Protein AF-A0A7Y9DXE5-F1 (afdb_monomer)

Solvent-accessible surface area (backbone atoms only — not comparable to full-atom values): 11734 Å² total; per-residue (Å²): 141,82,82,84,79,74,75,74,76,78,80,46,55,69,60,44,52,53,52,50,50,56,48,46,58,36,42,55,75,67,43,80,71,80,68,82,85,52,67,65,59,49,74,86,58,35,69,68,54,43,54,55,48,52,52,52,48,51,51,34,51,52,51,48,53,48,54,48,52,51,54,50,51,52,46,44,72,77,56,61,35,79,46,72,67,46,39,51,48,54,52,59,71,50,47,68,76,48,46,60,58,51,54,60,31,69,36,86,43,49,47,66,72,59,25,50,54,46,46,50,52,52,52,52,51,54,50,54,50,53,51,53,46,52,50,52,19,49,49,68,76,52,60,72,79,68,79,76,76,75,73,69,82,76,77,81,81,75,85,89,80,88,82,92,82,87,88,89,77,87,84,79,85,88,82,90,79,89,80,89,86,89,80,83,87,133

Sequence (186 aa):
MNAGRTGRASTDPRNGYANWVAWIDGFRRGDDGGLESLPPIDGRMGTYVEARLLERLSAAFSERVRAWQTSLGHRIVATPPTDEAQVALLLRDAAPGLEPLARVAASPRLPRPMAAAMHELLAHTRAGARDAVRESARRLREPELQPELHRAPRPAATPLVPAPRDPGALGSVRPATSPLSERVRR

Mean predicted aligned error: 14.46 Å

pLDDT: mean 81.03, std 20.39, range [37.84, 98.5]

Structure (mmCIF, N/CA/C/O backbone):
data_AF-A0A7Y9DXE5-F1
#
_entry.id   AF-A0A7Y9DXE5-F1
#
loop_
_atom_site.group_PDB
_atom_site.id
_atom_site.type_symbol
_atom_site.label_atom_id
_atom_site.label_alt_id
_atom_site.label_comp_id
_atom_site.label_asym_id
_atom_site.label_entity_id
_atom_site.label_seq_id
_atom_site.pdbx_PDB_ins_code
_atom_site.Cartn_x
_atom_site.Cartn_y
_atom_site.Cartn_z
_atom_site.occupancy
_atom_site.B_iso_or_equiv
_atom_site.auth_seq_id
_atom_site.auth_comp_id
_atom_site.auth_asym_id
_atom_site.auth_atom_id
_atom_site.pdbx_PDB_model_num
ATOM 1 N N . MET A 1 1 ? 45.342 -22.916 -20.101 1.00 39.06 1 MET A N 1
ATOM 2 C CA . MET A 1 1 ? 44.794 -21.546 -19.997 1.00 39.06 1 MET A CA 1
ATOM 3 C C . MET A 1 1 ? 43.500 -21.500 -20.794 1.00 39.06 1 MET A C 1
ATOM 5 O O . MET A 1 1 ? 43.566 -21.481 -22.012 1.00 39.06 1 MET A O 1
ATOM 9 N N . ASN A 1 2 ? 42.342 -21.591 -20.135 1.00 37.84 2 ASN A N 1
ATOM 10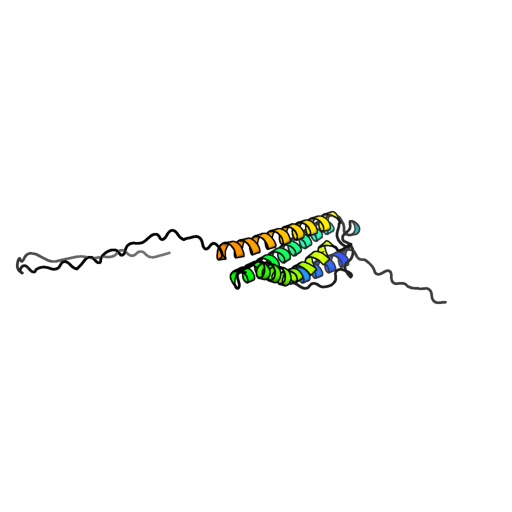 C CA . ASN A 1 2 ? 41.035 -21.507 -20.796 1.00 37.84 2 ASN A CA 1
ATOM 11 C C . ASN A 1 2 ? 40.394 -20.173 -20.410 1.00 37.84 2 ASN A C 1
ATOM 13 O O . ASN A 1 2 ? 40.158 -19.914 -19.231 1.00 37.84 2 ASN A O 1
ATOM 17 N N . ALA A 1 3 ? 40.208 -19.310 -21.407 1.00 44.62 3 ALA A N 1
ATOM 18 C CA . ALA A 1 3 ? 39.676 -17.967 -21.249 1.00 44.62 3 ALA A CA 1
ATOM 19 C C . ALA A 1 3 ? 38.222 -18.014 -20.763 1.00 44.62 3 ALA A C 1
ATOM 21 O O . ALA A 1 3 ? 37.385 -18.740 -21.302 1.00 44.62 3 ALA A O 1
ATOM 22 N N . GLY A 1 4 ? 37.945 -17.216 -19.732 1.00 45.12 4 GLY A N 1
ATOM 23 C CA . GLY A 1 4 ? 36.630 -17.054 -19.139 1.00 45.12 4 GLY A CA 1
ATOM 24 C C . GLY A 1 4 ? 35.613 -16.572 -20.164 1.00 45.12 4 GLY A C 1
ATOM 25 O O . GLY A 1 4 ? 35.665 -15.442 -20.641 1.00 45.12 4 GLY A O 1
ATOM 26 N N . ARG A 1 5 ? 34.637 -17.429 -20.449 1.00 45.66 5 ARG A N 1
ATOM 27 C CA . ARG A 1 5 ? 33.350 -17.015 -20.994 1.00 45.66 5 ARG A CA 1
ATOM 28 C C . ARG A 1 5 ? 32.425 -16.773 -19.805 1.00 45.66 5 ARG A C 1
ATOM 30 O O . ARG A 1 5 ? 31.576 -17.600 -19.492 1.00 45.66 5 ARG A O 1
ATOM 37 N N . THR A 1 6 ? 32.620 -15.658 -19.103 1.00 49.84 6 THR A N 1
ATOM 38 C CA . THR A 1 6 ? 31.573 -15.125 -18.231 1.00 49.84 6 THR A CA 1
ATOM 39 C C . THR A 1 6 ? 30.435 -14.706 -19.147 1.00 49.84 6 THR A C 1
ATOM 41 O O . THR A 1 6 ? 30.523 -13.729 -19.890 1.00 49.84 6 THR A O 1
ATOM 44 N N . GLY A 1 7 ? 29.387 -15.529 -19.170 1.00 38.66 7 GLY A N 1
ATOM 45 C CA . GLY A 1 7 ? 28.142 -15.203 -19.838 1.00 38.66 7 GLY A CA 1
ATOM 46 C C . GLY A 1 7 ? 27.674 -13.849 -19.332 1.00 38.66 7 GLY A C 1
ATOM 47 O O . GLY A 1 7 ? 27.261 -13.707 -18.184 1.00 38.66 7 GLY A O 1
ATOM 48 N N . ARG A 1 8 ? 27.775 -12.839 -20.192 1.00 43.66 8 ARG A N 1
ATOM 49 C CA . ARG A 1 8 ? 27.058 -11.582 -20.050 1.00 43.66 8 ARG A CA 1
ATOM 50 C C . ARG A 1 8 ? 25.586 -11.979 -20.056 1.00 43.66 8 ARG A C 1
ATOM 52 O O . ARG A 1 8 ? 25.041 -12.236 -21.125 1.00 43.66 8 ARG A O 1
ATOM 59 N N . ALA A 1 9 ? 24.991 -12.141 -18.872 1.00 49.78 9 ALA A N 1
ATOM 60 C CA . ALA A 1 9 ? 23.559 -12.346 -18.732 1.00 49.78 9 ALA A CA 1
ATOM 61 C C . ALA A 1 9 ? 22.900 -11.238 -19.549 1.00 49.78 9 ALA A C 1
ATOM 63 O O . ALA A 1 9 ? 23.068 -10.057 -19.237 1.00 49.78 9 ALA A O 1
ATOM 64 N N . SER A 1 10 ? 22.270 -11.605 -20.663 1.00 44.12 10 SER A N 1
ATOM 65 C CA . SER A 1 10 ? 21.583 -10.645 -21.505 1.00 44.12 10 SER A CA 1
ATOM 66 C C . SER A 1 10 ? 20.474 -10.053 -20.649 1.00 44.12 10 SER A C 1
ATOM 68 O O . SER A 1 10 ? 19.453 -10.694 -20.400 1.00 44.12 10 SER A O 1
ATOM 70 N N . THR A 1 11 ? 20.696 -8.847 -20.142 1.00 57.19 11 THR A N 1
ATOM 71 C CA . THR A 1 11 ? 19.665 -8.029 -19.516 1.00 57.19 11 THR A CA 1
ATOM 72 C C . THR A 1 11 ? 18.789 -7.524 -20.654 1.00 57.19 11 THR A C 1
ATOM 74 O O . THR A 1 11 ? 18.880 -6.371 -21.058 1.00 57.19 11 THR A O 1
ATOM 77 N N . ASP A 1 12 ? 18.032 -8.430 -21.273 1.00 63.62 12 ASP A N 1
ATOM 78 C CA . ASP A 1 12 ? 17.045 -8.044 -22.267 1.00 63.62 12 ASP A CA 1
ATOM 79 C C . ASP A 1 12 ? 15.996 -7.200 -21.524 1.00 63.62 12 ASP A C 1
ATOM 81 O O . ASP A 1 12 ? 15.338 -7.720 -20.612 1.00 63.62 12 ASP A O 1
ATOM 85 N N . PRO A 1 13 ? 15.843 -5.903 -21.847 1.00 62.00 13 PRO A N 1
ATOM 86 C CA . PRO A 1 13 ? 14.858 -5.046 -21.195 1.00 62.00 13 PRO A CA 1
ATOM 87 C C . PRO A 1 13 ? 13.430 -5.608 -21.312 1.00 62.00 13 PRO A C 1
ATOM 89 O O . PRO A 1 13 ? 12.602 -5.355 -20.436 1.00 62.00 13 PRO A O 1
ATOM 92 N N . ARG A 1 14 ? 13.150 -6.444 -22.326 1.00 66.56 14 ARG A N 1
ATOM 93 C CA . ARG A 1 14 ? 11.865 -7.145 -22.484 1.00 66.56 14 ARG A CA 1
ATOM 94 C C . ARG A 1 14 ? 11.642 -8.206 -21.405 1.00 66.56 14 ARG A C 1
ATOM 96 O O . ARG A 1 14 ? 10.538 -8.299 -20.871 1.00 66.56 14 ARG A O 1
ATOM 103 N N . ASN A 1 15 ? 12.691 -8.937 -21.022 1.00 82.56 15 ASN A N 1
ATOM 104 C CA . ASN A 1 15 ? 12.633 -9.886 -19.905 1.00 82.56 15 ASN A CA 1
ATOM 105 C C . ASN A 1 15 ? 12.493 -9.152 -18.565 1.00 82.56 15 ASN A C 1
ATOM 107 O O . ASN A 1 15 ? 11.809 -9.633 -17.665 1.00 82.56 15 ASN A O 1
ATOM 111 N N . GLY A 1 16 ? 13.077 -7.954 -18.448 1.00 88.38 16 GLY A N 1
ATOM 112 C CA . GLY A 1 16 ? 12.934 -7.117 -17.259 1.00 88.38 16 GLY A CA 1
ATOM 113 C C . GLY A 1 16 ? 11.491 -6.692 -16.990 1.00 88.38 16 GLY A C 1
ATOM 114 O O . GLY A 1 16 ? 11.007 -6.857 -15.872 1.00 88.38 16 GLY A O 1
ATOM 115 N N . TYR A 1 17 ? 10.784 -6.207 -18.014 1.00 91.19 17 TYR A N 1
ATOM 116 C CA . TYR A 1 17 ? 9.372 -5.839 -17.888 1.00 91.19 17 TYR A CA 1
ATOM 117 C C . TYR A 1 17 ? 8.484 -7.039 -17.528 1.00 91.19 17 TYR A C 1
ATOM 119 O O . TYR A 1 17 ? 7.671 -6.944 -16.611 1.00 91.19 17 TYR A O 1
ATOM 127 N N . ALA A 1 18 ? 8.648 -8.177 -18.211 1.00 92.69 18 ALA A N 1
ATOM 128 C CA . ALA A 1 18 ? 7.837 -9.369 -17.958 1.00 92.69 18 ALA A CA 1
ATOM 129 C C . ALA A 1 18 ? 8.000 -9.895 -16.520 1.00 92.69 18 ALA A C 1
ATOM 131 O O . ALA A 1 18 ? 7.001 -10.192 -15.864 1.00 92.69 18 ALA A O 1
ATOM 132 N N . ASN A 1 19 ? 9.234 -9.928 -16.003 1.00 94.25 19 ASN A N 1
ATOM 133 C CA . ASN A 1 19 ? 9.516 -10.331 -14.622 1.00 94.25 19 ASN A CA 1
ATOM 134 C C . ASN A 1 19 ? 8.848 -9.396 -13.610 1.00 94.25 19 ASN A C 1
ATOM 136 O O . ASN A 1 19 ? 8.238 -9.853 -12.646 1.00 94.25 19 ASN A O 1
ATOM 140 N N . TRP A 1 20 ? 8.916 -8.087 -13.859 1.00 95.69 20 TRP A N 1
ATOM 141 C CA . TRP A 1 20 ? 8.238 -7.093 -13.036 1.00 95.69 20 TRP A CA 1
ATOM 142 C C . TRP A 1 20 ? 6.719 -7.265 -13.039 1.00 95.69 20 TRP A C 1
ATOM 144 O O . TRP A 1 20 ? 6.101 -7.198 -11.982 1.00 95.69 20 TRP A O 1
ATOM 154 N N . VAL A 1 21 ? 6.107 -7.505 -14.200 1.00 96.50 21 VAL A N 1
ATOM 155 C CA . VAL A 1 21 ? 4.656 -7.725 -14.297 1.00 96.50 21 VAL A CA 1
ATOM 156 C C . VAL A 1 21 ? 4.240 -8.988 -13.547 1.00 96.50 21 VAL A C 1
ATOM 158 O O . VAL A 1 21 ? 3.311 -8.929 -12.747 1.00 96.50 21 VAL A O 1
ATOM 161 N N . ALA A 1 22 ? 4.955 -10.097 -13.743 1.00 95.88 22 ALA A N 1
ATOM 162 C CA . ALA A 1 22 ? 4.676 -11.346 -13.041 1.00 95.88 22 ALA A CA 1
ATOM 163 C C . ALA A 1 22 ? 4.792 -11.181 -11.517 1.00 95.88 22 ALA A C 1
ATOM 165 O O . ALA A 1 22 ? 3.920 -11.641 -10.776 1.00 95.88 22 ALA A O 1
ATOM 166 N N . TRP A 1 23 ? 5.830 -10.475 -11.056 1.00 97.31 23 TRP A N 1
ATOM 167 C CA . TRP A 1 23 ? 6.005 -10.159 -9.642 1.00 97.31 23 TRP A CA 1
ATOM 168 C C . TRP A 1 23 ? 4.881 -9.255 -9.115 1.00 97.31 23 TRP A C 1
ATOM 170 O O . TRP A 1 23 ? 4.310 -9.561 -8.074 1.00 97.31 23 TRP A O 1
ATOM 180 N N . ILE A 1 24 ? 4.494 -8.197 -9.844 1.00 97.75 24 ILE A N 1
ATOM 181 C CA . ILE A 1 24 ? 3.383 -7.306 -9.455 1.00 97.75 24 ILE A CA 1
ATOM 182 C C . ILE A 1 24 ? 2.081 -8.099 -9.313 1.00 97.75 24 ILE A C 1
ATOM 184 O O . ILE A 1 24 ? 1.355 -7.917 -8.337 1.00 97.75 24 ILE A O 1
ATOM 188 N N . ASP A 1 25 ? 1.783 -8.993 -10.252 1.00 97.38 25 ASP A N 1
ATOM 189 C CA . ASP A 1 25 ? 0.572 -9.809 -10.198 1.00 97.38 25 ASP A CA 1
ATOM 190 C C . ASP A 1 25 ? 0.588 -10.779 -9.006 1.00 97.38 25 ASP A C 1
ATOM 192 O O . ASP A 1 25 ? -0.451 -10.990 -8.375 1.00 97.38 25 ASP A O 1
ATOM 196 N N . GLY A 1 26 ? 1.750 -11.345 -8.664 1.00 96.88 26 GLY A N 1
ATOM 197 C CA . GLY A 1 26 ? 1.944 -12.119 -7.432 1.00 96.88 26 GLY A CA 1
ATOM 198 C C . GLY A 1 26 ? 1.705 -11.272 -6.185 1.00 96.88 26 GLY A C 1
ATOM 199 O O . GLY A 1 26 ? 0.850 -11.601 -5.358 1.00 96.88 26 GLY A O 1
ATOM 200 N N . PHE A 1 27 ? 2.378 -10.131 -6.105 1.00 96.75 27 PHE A N 1
ATOM 201 C CA . PHE A 1 27 ? 2.279 -9.186 -5.001 1.00 96.75 27 PHE A CA 1
ATOM 202 C C . PHE A 1 27 ? 0.841 -8.734 -4.733 1.00 96.75 27 PHE A C 1
ATOM 204 O O . PHE A 1 27 ? 0.412 -8.704 -3.580 1.00 96.75 27 PHE A O 1
ATOM 211 N N . ARG A 1 28 ? 0.043 -8.478 -5.778 1.00 95.69 28 ARG A N 1
ATOM 212 C CA . ARG A 1 28 ? -1.396 -8.164 -5.648 1.00 95.69 28 ARG A CA 1
ATOM 213 C C . ARG A 1 28 ? -2.188 -9.265 -4.951 1.00 95.69 28 ARG A C 1
ATOM 215 O O . ARG A 1 28 ? -3.083 -8.966 -4.166 1.00 95.69 28 ARG A O 1
ATOM 222 N N . ARG A 1 29 ? -1.847 -10.529 -5.207 1.00 94.44 29 ARG A N 1
ATOM 223 C CA . ARG A 1 29 ? -2.469 -11.704 -4.572 1.00 94.44 29 ARG A CA 1
ATOM 224 C C . ARG A 1 29 ? -1.945 -11.974 -3.158 1.00 94.44 29 ARG A C 1
ATOM 226 O O . ARG A 1 29 ? -2.457 -12.865 -2.490 1.00 94.44 29 ARG A O 1
ATOM 233 N N . GLY A 1 30 ? -0.962 -11.201 -2.698 1.00 94.19 30 GLY A N 1
ATOM 234 C CA . GLY A 1 30 ? -0.312 -11.380 -1.404 1.00 94.19 30 GLY A CA 1
ATOM 235 C C . GLY A 1 30 ? 0.899 -12.303 -1.426 1.00 94.19 30 GLY A C 1
ATOM 236 O O . GLY A 1 30 ? 1.341 -12.714 -0.359 1.00 94.19 30 GLY A O 1
ATOM 237 N N . ASP A 1 31 ? 1.437 -12.615 -2.606 1.00 94.88 31 ASP A N 1
ATOM 238 C CA . ASP A 1 31 ? 2.757 -13.230 -2.715 1.00 94.88 31 ASP A CA 1
ATOM 239 C C . ASP A 1 31 ? 3.831 -12.159 -2.493 1.00 94.88 31 ASP A C 1
ATOM 241 O O . ASP A 1 31 ? 4.071 -11.299 -3.339 1.00 94.88 31 ASP A O 1
ATOM 245 N N . ASP A 1 32 ? 4.464 -12.201 -1.326 1.00 91.56 32 ASP A N 1
ATOM 246 C CA . ASP A 1 32 ? 5.476 -11.233 -0.909 1.00 91.56 32 ASP A CA 1
ATOM 247 C C . ASP A 1 32 ? 6.900 -11.666 -1.308 1.00 91.56 32 ASP A C 1
ATOM 249 O O . ASP A 1 32 ? 7.866 -11.394 -0.584 1.00 91.56 32 ASP A O 1
ATOM 253 N N . GLY A 1 33 ? 7.017 -12.358 -2.450 1.00 87.81 33 GLY A N 1
ATOM 254 C CA . GLY A 1 33 ? 8.270 -12.823 -3.036 1.00 87.81 33 GLY A CA 1
ATOM 255 C C . GLY A 1 33 ? 9.329 -11.727 -3.211 1.00 87.81 33 GLY A C 1
ATOM 256 O O . GLY A 1 33 ? 9.038 -10.532 -3.305 1.00 87.81 33 GLY A O 1
ATOM 257 N N . GLY A 1 34 ? 10.591 -12.150 -3.263 1.00 87.31 34 GLY A N 1
ATOM 258 C CA . GLY A 1 34 ? 11.753 -11.262 -3.235 1.00 87.31 34 GLY A CA 1
ATOM 259 C C . GLY A 1 34 ? 11.899 -10.336 -4.452 1.00 87.31 34 GLY A C 1
ATOM 260 O O . GLY A 1 34 ? 11.822 -10.772 -5.603 1.00 87.31 34 GLY A O 1
ATOM 261 N N . LEU A 1 35 ? 12.174 -9.054 -4.192 1.00 90.38 35 LEU A N 1
ATOM 262 C CA . LEU A 1 35 ? 12.456 -8.013 -5.197 1.00 90.38 35 LEU A CA 1
ATOM 263 C C . LEU A 1 35 ? 13.896 -8.068 -5.735 1.00 90.38 35 LEU A C 1
ATOM 265 O O . LEU A 1 35 ? 14.235 -7.378 -6.697 1.00 90.38 35 LEU A O 1
ATOM 269 N N . GLU A 1 36 ? 14.776 -8.840 -5.100 1.00 87.94 36 GLU A N 1
ATOM 270 C CA . GLU A 1 36 ? 16.225 -8.830 -5.322 1.00 87.94 36 GLU A CA 1
ATOM 271 C C . GLU A 1 36 ? 16.587 -9.292 -6.737 1.00 87.94 36 GLU A C 1
ATOM 273 O O . GLU A 1 36 ? 17.547 -8.784 -7.331 1.00 87.94 36 GLU A O 1
ATOM 278 N N . SER A 1 37 ? 15.782 -10.219 -7.266 1.00 87.19 37 SER A N 1
ATOM 279 C CA . SER A 1 37 ? 15.905 -10.800 -8.605 1.00 87.19 37 SER A CA 1
ATOM 280 C C . SER A 1 37 ? 15.436 -9.867 -9.727 1.00 87.19 37 SER A C 1
ATOM 282 O O . SER A 1 37 ? 15.763 -10.099 -10.894 1.00 87.19 37 SER A O 1
ATOM 284 N N . LEU A 1 38 ? 14.698 -8.801 -9.397 1.00 92.31 38 LEU A N 1
ATOM 285 C CA . LEU A 1 38 ? 14.180 -7.863 -10.382 1.00 92.31 38 LEU A CA 1
ATOM 286 C C . LEU A 1 38 ? 15.252 -6.843 -10.790 1.00 92.31 38 LEU A C 1
ATOM 288 O O . LEU A 1 38 ? 16.025 -6.364 -9.947 1.00 92.31 38 LEU A O 1
ATOM 292 N N . PRO A 1 39 ? 15.302 -6.459 -12.078 1.00 92.06 39 PRO A N 1
ATOM 293 C CA . PRO A 1 39 ? 16.156 -5.363 -12.506 1.00 92.06 39 PRO A CA 1
ATOM 294 C C . PRO A 1 39 ? 15.656 -4.031 -11.920 1.00 92.06 39 PRO A C 1
ATOM 296 O O . PRO A 1 39 ? 14.455 -3.881 -11.686 1.00 92.06 39 PRO A O 1
ATOM 299 N N . PRO A 1 40 ? 16.538 -3.037 -11.712 1.00 93.00 40 PRO A N 1
ATOM 300 C CA . PRO A 1 40 ? 16.116 -1.682 -11.366 1.00 93.00 40 PRO A CA 1
ATOM 301 C C . PRO A 1 40 ? 15.140 -1.113 -12.399 1.00 93.00 40 PRO A C 1
ATOM 303 O O . PRO A 1 40 ? 15.320 -1.326 -13.597 1.00 93.00 40 PRO A O 1
ATOM 306 N N . ILE A 1 41 ? 14.135 -0.374 -11.937 1.00 92.12 41 ILE A N 1
ATOM 307 C CA . ILE A 1 41 ? 13.281 0.450 -12.789 1.00 92.12 41 ILE A CA 1
ATOM 308 C C . ILE A 1 41 ? 14.023 1.767 -13.009 1.00 92.12 41 ILE A C 1
ATOM 310 O O . ILE A 1 41 ? 14.096 2.609 -12.114 1.00 92.12 41 ILE A O 1
ATOM 314 N N . ASP A 1 42 ? 14.626 1.904 -14.183 1.00 86.75 42 ASP A N 1
ATOM 315 C CA . ASP A 1 42 ? 15.333 3.103 -14.614 1.00 86.75 42 ASP A CA 1
ATOM 316 C C . ASP A 1 42 ? 15.096 3.361 -16.112 1.00 86.75 42 ASP A C 1
ATOM 318 O O . ASP A 1 42 ? 14.537 2.528 -16.838 1.00 86.75 42 ASP A O 1
ATOM 322 N N . GLY A 1 43 ? 15.571 4.513 -16.593 1.00 82.38 43 GLY A N 1
ATOM 323 C CA . GLY A 1 43 ? 15.377 4.951 -17.976 1.00 82.38 43 GLY A CA 1
ATOM 324 C C . GLY A 1 43 ? 15.923 4.001 -19.054 1.00 82.38 43 GLY A C 1
ATOM 325 O O . GLY A 1 43 ? 15.651 4.217 -20.236 1.00 82.38 43 GLY A O 1
ATOM 326 N N . ARG A 1 44 ? 16.652 2.929 -18.699 1.00 86.00 44 ARG A N 1
ATOM 327 C CA . ARG A 1 44 ? 17.113 1.904 -19.655 1.00 86.00 44 ARG A CA 1
ATOM 328 C C . ARG A 1 44 ? 15.969 1.040 -20.189 1.00 86.00 44 ARG A C 1
ATOM 330 O O . ARG A 1 44 ? 16.133 0.423 -21.238 1.00 86.00 44 ARG A O 1
ATOM 337 N N . MET A 1 45 ? 14.821 1.003 -19.507 1.00 83.31 45 MET A N 1
ATOM 338 C CA . MET A 1 45 ? 13.616 0.299 -19.974 1.00 83.31 45 MET A CA 1
ATOM 339 C C . MET A 1 45 ? 12.858 1.059 -21.076 1.00 83.31 45 MET A C 1
ATOM 341 O O . MET A 1 45 ? 12.019 0.475 -21.761 1.00 83.31 45 MET A O 1
ATOM 345 N N . GLY A 1 46 ? 13.162 2.346 -21.265 1.00 88.75 46 GLY A N 1
ATOM 346 C CA . GLY A 1 46 ? 12.386 3.263 -22.093 1.00 88.75 46 GLY A CA 1
ATOM 347 C C . GLY A 1 46 ? 11.283 3.952 -21.287 1.00 88.75 46 GLY A C 1
ATOM 348 O O . GLY A 1 46 ? 10.556 3.320 -20.521 1.00 88.75 46 GLY A O 1
ATOM 349 N N . THR A 1 47 ? 11.137 5.261 -21.492 1.00 89.56 47 THR A N 1
ATOM 350 C CA . THR A 1 47 ? 10.290 6.152 -20.676 1.00 89.56 47 THR A CA 1
ATOM 351 C C . THR A 1 47 ? 8.829 5.707 -20.589 1.00 89.56 47 THR A C 1
ATOM 353 O O . THR A 1 47 ? 8.227 5.754 -19.520 1.00 89.56 47 THR A O 1
ATOM 356 N N . TYR A 1 48 ? 8.255 5.230 -21.696 1.00 92.00 48 TYR A N 1
ATOM 357 C CA . TYR A 1 48 ? 6.879 4.732 -21.718 1.00 92.00 48 TYR A CA 1
ATOM 358 C C . TYR A 1 48 ? 6.702 3.444 -20.898 1.00 92.00 48 TYR A C 1
ATOM 360 O O . TYR A 1 48 ? 5.743 3.315 -20.136 1.00 92.00 48 TYR A O 1
ATOM 368 N N . VAL A 1 49 ? 7.630 2.493 -21.041 1.00 92.69 49 VAL A N 1
ATOM 369 C CA . VAL A 1 49 ? 7.585 1.207 -20.327 1.00 92.69 49 VAL A CA 1
ATOM 370 C C . VAL A 1 49 ? 7.752 1.434 -18.829 1.00 92.69 49 VAL A C 1
ATOM 372 O O . VAL A 1 49 ? 7.004 0.859 -18.039 1.00 92.69 49 VAL A O 1
ATOM 375 N N . GLU A 1 50 ? 8.677 2.315 -18.451 1.00 92.94 50 GLU A N 1
ATOM 376 C CA . GLU A 1 50 ? 8.883 2.746 -17.071 1.00 92.94 50 GLU A CA 1
ATOM 377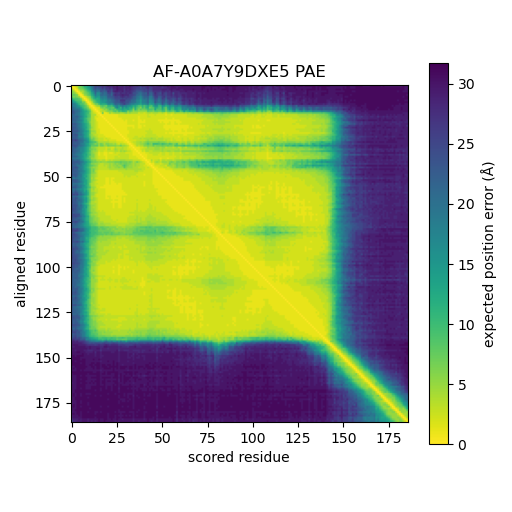 C C . GLU A 1 50 ? 7.607 3.359 -16.479 1.00 92.94 50 GLU A C 1
ATOM 379 O O . GLU A 1 50 ? 7.113 2.871 -15.463 1.00 92.94 50 GLU A O 1
ATOM 384 N N . ALA A 1 51 ? 7.011 4.359 -17.138 1.00 94.12 51 ALA A N 1
ATOM 385 C CA . ALA A 1 51 ? 5.787 5.001 -16.656 1.00 94.12 51 ALA A CA 1
ATOM 386 C C . ALA A 1 51 ? 4.642 3.993 -16.463 1.00 94.12 51 ALA A C 1
ATOM 388 O O . ALA A 1 51 ? 3.978 3.983 -15.425 1.00 94.12 51 ALA A O 1
ATOM 389 N N . ARG A 1 52 ? 4.450 3.087 -17.430 1.00 95.94 52 ARG A N 1
ATOM 390 C CA . ARG A 1 52 ? 3.416 2.046 -17.362 1.00 95.94 52 ARG A CA 1
ATOM 391 C C . ARG A 1 52 ? 3.668 1.049 -16.234 1.00 95.94 52 ARG A C 1
ATOM 393 O O . ARG A 1 52 ? 2.722 0.559 -15.617 1.00 95.94 52 ARG A O 1
ATOM 400 N N . LEU A 1 53 ? 4.929 0.714 -15.983 1.00 96.00 53 LEU A N 1
ATOM 401 C CA . LEU A 1 53 ? 5.311 -0.179 -14.898 1.00 96.00 53 LEU A CA 1
ATOM 402 C C . LEU A 1 53 ? 5.069 0.472 -13.530 1.00 96.00 53 LEU A C 1
ATOM 404 O O . LEU A 1 53 ? 4.490 -0.156 -12.644 1.00 96.00 53 LEU A O 1
ATOM 408 N N . LEU A 1 54 ? 5.447 1.740 -13.383 1.00 96.81 54 LEU A N 1
ATOM 409 C CA . LEU A 1 54 ? 5.222 2.523 -12.170 1.00 96.81 54 LEU A CA 1
ATOM 410 C C . LEU A 1 54 ? 3.730 2.687 -11.857 1.00 96.81 54 LEU A C 1
ATOM 412 O O . LEU A 1 54 ? 3.328 2.533 -10.705 1.00 96.81 54 LEU A O 1
ATOM 416 N N . GLU A 1 55 ? 2.900 2.923 -12.873 1.00 97.88 55 GLU A N 1
ATOM 417 C CA . GLU A 1 55 ? 1.441 2.970 -12.736 1.00 97.88 55 GLU A CA 1
ATOM 418 C C . GLU A 1 55 ? 0.883 1.642 -12.197 1.00 97.88 55 GLU A C 1
ATOM 420 O O . GLU A 1 55 ? 0.130 1.625 -11.221 1.00 97.88 55 GLU A O 1
ATOM 425 N N . ARG A 1 56 ? 1.301 0.509 -12.780 1.00 98.00 56 ARG A N 1
ATOM 426 C CA . ARG A 1 56 ? 0.877 -0.829 -12.330 1.00 98.00 56 ARG A CA 1
ATOM 427 C C . ARG A 1 56 ? 1.304 -1.117 -10.898 1.00 98.00 56 ARG A C 1
ATOM 429 O O . ARG A 1 56 ? 0.510 -1.640 -10.118 1.00 98.00 56 ARG A O 1
ATOM 436 N N . LEU A 1 57 ? 2.540 -0.771 -10.554 1.00 97.94 57 LEU A N 1
ATOM 437 C CA . LEU A 1 57 ? 3.063 -0.955 -9.208 1.00 97.94 57 LEU A CA 1
ATOM 438 C C . LEU A 1 57 ? 2.298 -0.097 -8.192 1.00 97.94 57 LEU A C 1
ATOM 440 O O . LEU A 1 57 ? 1.926 -0.596 -7.134 1.00 97.94 57 LEU A O 1
ATOM 444 N N . SER A 1 5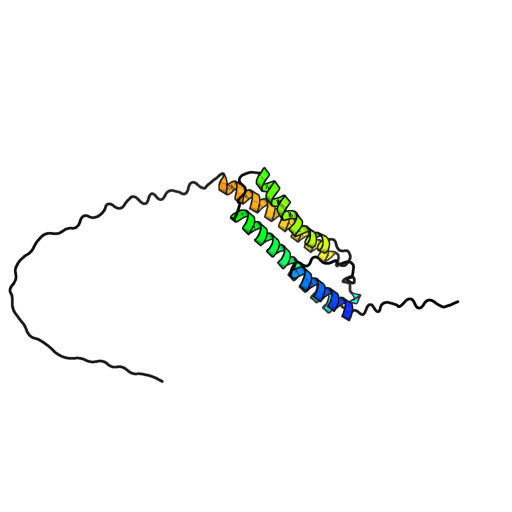8 ? 2.017 1.166 -8.521 1.00 98.12 58 SER A N 1
ATOM 445 C CA . SER A 1 58 ? 1.234 2.069 -7.670 1.00 98.12 58 SER A CA 1
ATOM 446 C C . SER A 1 58 ? -0.185 1.543 -7.423 1.00 98.12 58 SER A C 1
ATOM 448 O O . SER A 1 58 ? -0.656 1.533 -6.280 1.00 98.12 58 SER A O 1
ATOM 450 N N . ALA A 1 59 ? -0.843 1.029 -8.468 1.00 98.25 59 ALA A N 1
ATOM 451 C CA . ALA A 1 59 ? -2.160 0.408 -8.354 1.00 98.25 59 ALA A CA 1
ATOM 452 C C . ALA A 1 59 ? -2.124 -0.828 -7.441 1.00 98.25 59 ALA A C 1
ATOM 454 O O . ALA A 1 59 ? -2.894 -0.913 -6.485 1.00 98.25 59 ALA A O 1
ATOM 455 N N . ALA A 1 60 ? -1.178 -1.742 -7.673 1.00 98.19 60 ALA A N 1
ATOM 456 C CA . ALA A 1 60 ? -0.999 -2.942 -6.859 1.00 98.19 60 ALA A CA 1
ATOM 457 C C . ALA A 1 60 ? -0.713 -2.626 -5.384 1.00 98.19 60 ALA A C 1
ATOM 459 O O . ALA A 1 60 ? -1.275 -3.242 -4.478 1.00 98.19 60 ALA A O 1
ATOM 460 N N . PHE A 1 61 ? 0.138 -1.633 -5.136 1.00 98.31 61 PHE A N 1
ATOM 461 C CA . PHE A 1 61 ? 0.462 -1.171 -3.794 1.00 98.31 61 PHE A CA 1
ATOM 462 C C . PHE A 1 61 ? -0.771 -0.608 -3.082 1.00 98.31 61 PHE A C 1
ATOM 464 O O . PHE A 1 61 ? -1.060 -0.976 -1.943 1.00 98.31 61 PHE A O 1
ATOM 471 N N . SER A 1 62 ? -1.540 0.235 -3.774 1.00 98.12 62 SER A N 1
ATOM 472 C CA . SER A 1 62 ? -2.777 0.816 -3.247 1.00 98.12 62 SER A CA 1
ATOM 473 C C . SER A 1 62 ? -3.827 -0.252 -2.934 1.00 98.12 62 SER A C 1
ATOM 475 O O . SER A 1 62 ? -4.503 -0.171 -1.910 1.00 98.12 62 SER A O 1
ATOM 477 N N . GLU A 1 63 ? -3.949 -1.278 -3.775 1.00 98.19 63 GLU A N 1
ATOM 478 C CA . GLU A 1 63 ? -4.833 -2.420 -3.522 1.00 98.19 63 GLU A CA 1
ATOM 479 C C . GLU A 1 63 ? -4.437 -3.182 -2.258 1.00 98.19 63 GLU A C 1
ATOM 481 O O . GLU A 1 63 ? -5.299 -3.497 -1.437 1.00 98.19 63 GLU A O 1
ATOM 486 N N . ARG A 1 64 ? -3.139 -3.421 -2.047 1.00 97.88 64 ARG A N 1
ATOM 487 C CA . ARG A 1 64 ? -2.654 -4.102 -0.840 1.00 97.88 64 ARG A CA 1
ATOM 488 C C . ARG A 1 64 ? -2.866 -3.271 0.424 1.00 97.88 64 ARG A C 1
ATOM 490 O O . ARG A 1 64 ? -3.282 -3.823 1.442 1.00 97.88 64 ARG A O 1
ATOM 497 N N . VAL A 1 65 ? -2.653 -1.955 0.355 1.00 98.31 65 VAL A N 1
ATOM 498 C CA . VAL A 1 65 ? -2.989 -1.029 1.451 1.00 98.31 65 VAL A CA 1
ATOM 499 C C . VAL A 1 65 ? -4.476 -1.126 1.796 1.00 98.31 65 VAL A C 1
ATOM 501 O O . VAL A 1 65 ? -4.822 -1.302 2.964 1.00 98.31 65 VAL A O 1
ATOM 504 N N . ARG A 1 66 ? -5.358 -1.080 0.790 1.00 97.81 66 ARG A N 1
ATOM 505 C CA . ARG A 1 66 ? -6.810 -1.201 0.993 1.00 97.81 66 ARG A CA 1
ATOM 506 C C . ARG A 1 66 ? -7.189 -2.548 1.596 1.00 97.81 66 ARG A C 1
ATOM 508 O O . ARG A 1 66 ? -7.944 -2.578 2.558 1.00 97.81 66 ARG A O 1
ATOM 515 N N . ALA A 1 67 ? -6.634 -3.648 1.089 1.00 97.50 67 ALA A N 1
ATOM 516 C CA . ALA A 1 67 ? -6.888 -4.985 1.624 1.00 97.50 67 ALA A CA 1
ATOM 517 C C . ALA A 1 67 ? -6.498 -5.089 3.108 1.00 97.50 67 ALA A C 1
ATOM 519 O O . ALA A 1 67 ? -7.251 -5.639 3.916 1.00 97.50 67 ALA A O 1
ATOM 520 N N . TRP A 1 68 ? -5.358 -4.504 3.486 1.00 98.06 68 TRP A N 1
ATOM 521 C CA . TRP A 1 68 ? -4.940 -4.415 4.882 1.00 98.06 68 TRP A CA 1
ATOM 522 C C . TRP A 1 68 ? -5.912 -3.575 5.728 1.00 98.06 68 TRP A C 1
ATOM 524 O O . TRP A 1 68 ? -6.347 -4.034 6.784 1.00 98.06 68 TRP A O 1
ATOM 534 N N . GLN A 1 69 ? -6.310 -2.388 5.253 1.00 98.00 69 GLN A N 1
ATOM 535 C CA . GLN A 1 69 ? -7.275 -1.518 5.944 1.00 98.00 69 GLN A CA 1
ATOM 536 C C . GLN A 1 69 ? -8.631 -2.206 6.137 1.00 98.00 69 GLN A C 1
ATOM 538 O O . GLN A 1 69 ? -9.195 -2.152 7.227 1.00 98.00 69 GLN A O 1
ATOM 543 N N . THR A 1 70 ? -9.138 -2.895 5.112 1.00 97.75 70 THR A N 1
ATOM 544 C CA . THR A 1 70 ? -10.376 -3.681 5.186 1.00 97.75 70 THR A CA 1
ATOM 545 C C . THR A 1 70 ? -10.256 -4.801 6.214 1.00 97.75 70 THR A C 1
ATOM 547 O O . THR A 1 70 ? -11.143 -4.958 7.051 1.00 97.75 70 THR A O 1
ATOM 550 N N . SER A 1 71 ? -9.145 -5.548 6.210 1.00 97.56 71 SER A N 1
ATOM 551 C CA . SER A 1 71 ? -8.915 -6.599 7.205 1.00 97.56 71 SER A CA 1
ATOM 552 C C . SER A 1 71 ? -8.878 -6.043 8.629 1.00 97.56 71 SER A C 1
ATOM 554 O O . SER A 1 71 ? -9.495 -6.630 9.518 1.00 97.56 71 SER A O 1
ATOM 556 N N . LEU A 1 72 ? -8.211 -4.907 8.850 1.00 97.38 72 LEU A N 1
ATOM 557 C CA . LEU A 1 72 ? -8.201 -4.239 10.149 1.00 97.38 72 LEU A CA 1
ATOM 558 C C . LEU A 1 72 ? -9.609 -3.778 10.551 1.00 97.38 72 LEU A C 1
ATOM 560 O O . LEU A 1 72 ? -10.035 -4.054 11.668 1.00 97.38 72 LEU A O 1
ATOM 564 N N . GLY A 1 73 ? -10.354 -3.146 9.641 1.00 96.94 73 GLY A N 1
ATOM 565 C CA . GLY A 1 73 ? -11.736 -2.723 9.878 1.00 96.94 73 GLY A CA 1
ATOM 566 C C . GLY A 1 73 ? -12.646 -3.882 10.287 1.00 96.94 73 GLY A C 1
ATOM 567 O O . GLY A 1 73 ? -13.392 -3.765 11.255 1.00 96.94 73 GLY A O 1
ATOM 568 N N . HIS A 1 74 ? -12.528 -5.037 9.626 1.00 97.50 74 HIS A N 1
ATOM 569 C CA . HIS A 1 74 ? -13.272 -6.240 10.009 1.00 97.50 74 HIS A CA 1
ATOM 570 C C . HIS A 1 74 ? -12.910 -6.727 11.418 1.00 97.50 74 HIS A C 1
ATOM 572 O O . HIS A 1 74 ? -13.804 -7.119 12.165 1.00 97.50 74 HIS A O 1
ATOM 578 N N . ARG A 1 75 ? -11.629 -6.673 11.813 1.00 95.94 75 ARG A N 1
ATOM 579 C CA . ARG A 1 75 ? -11.201 -7.031 13.179 1.00 95.94 75 ARG A CA 1
ATOM 580 C C . ARG A 1 75 ? -11.759 -6.063 14.220 1.00 95.94 75 ARG A C 1
ATOM 582 O O . ARG A 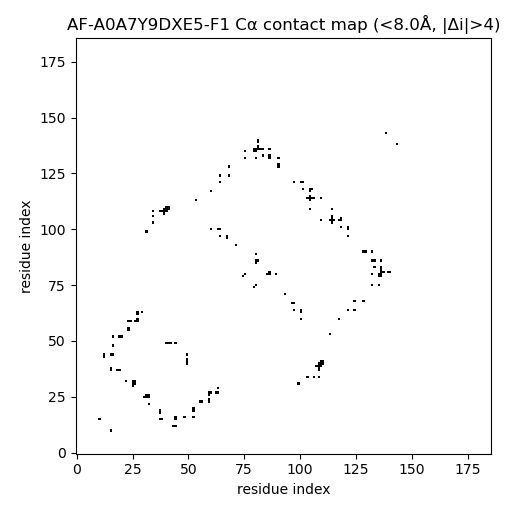1 75 ? -12.250 -6.522 15.242 1.00 95.94 75 ARG A O 1
ATOM 589 N N . ILE A 1 76 ? -11.735 -4.757 13.939 1.00 95.50 76 ILE A N 1
ATOM 590 C CA . ILE A 1 76 ? -12.321 -3.729 14.815 1.00 95.50 76 ILE A CA 1
ATOM 591 C C . ILE A 1 76 ? -13.815 -3.998 15.027 1.00 95.50 76 ILE A C 1
ATOM 593 O O . ILE A 1 76 ? -14.286 -3.948 16.153 1.00 95.50 76 ILE A O 1
ATOM 597 N N . VAL A 1 77 ? -14.566 -4.316 13.969 1.00 94.75 77 VAL A N 1
ATOM 598 C CA . VAL A 1 77 ? -16.008 -4.599 14.088 1.00 94.75 77 VAL A CA 1
ATOM 599 C C . VAL A 1 77 ? -16.273 -5.916 14.823 1.00 94.75 77 VAL A C 1
ATOM 601 O O . VAL A 1 77 ? -17.176 -5.979 15.652 1.00 94.75 77 VAL A O 1
ATOM 604 N N . ALA A 1 78 ? -15.503 -6.969 14.535 1.00 94.25 78 ALA A N 1
ATOM 605 C CA . ALA A 1 78 ? -15.693 -8.288 15.141 1.00 94.25 78 ALA A CA 1
ATOM 606 C C . ALA A 1 78 ? -15.273 -8.340 16.619 1.00 94.25 78 ALA A C 1
ATOM 608 O O . ALA A 1 78 ? -15.816 -9.123 17.397 1.00 94.25 78 ALA A O 1
ATOM 609 N N . THR A 1 79 ? -14.278 -7.547 17.013 1.00 92.12 79 THR A N 1
ATOM 610 C CA . THR A 1 79 ? -13.745 -7.506 18.378 1.00 92.12 79 THR A CA 1
ATOM 611 C C . THR A 1 79 ? -13.310 -6.077 18.691 1.00 92.12 79 THR A C 1
ATOM 613 O O . THR A 1 79 ? -12.123 -5.750 18.595 1.00 92.12 79 THR A O 1
ATOM 616 N N . PRO A 1 80 ? -14.269 -5.191 19.005 1.00 90.81 80 PRO A N 1
ATOM 617 C CA . PRO A 1 80 ? -13.963 -3.786 19.196 1.00 90.81 80 PRO A CA 1
ATOM 618 C C . PRO A 1 80 ? -13.152 -3.590 20.486 1.00 90.81 80 PRO A C 1
ATOM 620 O O . PRO A 1 80 ? -13.530 -4.122 21.531 1.00 90.81 80 PRO A O 1
ATOM 623 N N . PRO A 1 81 ? -12.030 -2.849 20.435 1.00 91.94 81 PRO A N 1
ATOM 624 C CA . PRO A 1 81 ? -11.164 -2.673 21.593 1.00 91.94 81 PRO A CA 1
ATOM 625 C C . PRO A 1 81 ? -11.845 -1.798 22.649 1.00 91.94 81 PRO A C 1
ATOM 627 O O . PRO A 1 81 ? -12.373 -0.737 22.325 1.00 91.94 81 PRO A O 1
ATOM 630 N N . THR A 1 82 ? -11.800 -2.202 23.919 1.00 90.62 82 THR A N 1
ATOM 631 C CA . THR A 1 82 ? -12.433 -1.448 25.024 1.00 90.62 82 THR A CA 1
ATOM 632 C C . THR A 1 82 ? -11.469 -0.508 25.753 1.00 90.62 82 THR A C 1
ATOM 634 O O . THR A 1 82 ? -11.882 0.433 26.442 1.00 90.62 82 THR A O 1
ATOM 637 N N . ASP A 1 83 ? -10.165 -0.750 25.619 1.00 90.69 83 ASP A N 1
ATOM 638 C CA . ASP A 1 83 ? -9.125 0.002 26.309 1.00 90.69 83 ASP A CA 1
ATOM 639 C C . ASP A 1 83 ? -7.851 0.221 25.481 1.00 90.69 83 ASP A C 1
ATOM 641 O O . ASP A 1 83 ? -7.667 -0.363 24.416 1.00 90.69 83 ASP A O 1
ATOM 645 N N . GLU A 1 84 ? -6.967 1.094 25.978 1.00 90.12 84 GLU A N 1
ATOM 646 C CA . GLU A 1 84 ? -5.712 1.453 25.302 1.00 90.12 84 GLU A CA 1
ATOM 647 C C . GLU A 1 84 ? -4.765 0.254 25.127 1.00 90.12 84 GLU A C 1
ATOM 649 O O . GLU A 1 84 ? -4.016 0.202 24.150 1.00 90.12 84 GLU A O 1
ATOM 654 N N . ALA A 1 85 ? -4.799 -0.734 26.030 1.00 92.94 85 ALA A N 1
ATOM 655 C CA . ALA A 1 85 ? -3.966 -1.926 25.904 1.00 92.94 85 ALA A CA 1
ATOM 656 C C . ALA A 1 85 ? -4.449 -2.806 24.742 1.00 92.94 85 ALA A C 1
ATOM 658 O O . ALA A 1 85 ? -3.633 -3.286 23.952 1.00 92.94 85 ALA A O 1
ATOM 659 N N . GLN A 1 86 ? -5.765 -2.950 24.574 1.00 93.62 86 GLN A N 1
ATOM 660 C CA . GLN A 1 86 ? -6.363 -3.647 23.434 1.00 93.62 86 GLN A CA 1
ATOM 661 C C . GLN A 1 86 ? -6.158 -2.894 22.116 1.00 93.62 86 GLN A C 1
ATOM 663 O O . GLN A 1 86 ? -5.868 -3.523 21.100 1.00 93.62 86 GLN A O 1
ATOM 668 N N . VAL A 1 87 ? -6.234 -1.557 22.125 1.00 93.12 87 VAL A N 1
ATOM 669 C CA . VAL A 1 87 ? -5.869 -0.716 20.969 1.00 93.12 87 VAL A CA 1
ATOM 670 C C . VAL A 1 87 ? -4.427 -1.007 20.540 1.00 93.12 87 VAL A C 1
ATOM 672 O O . VAL A 1 87 ? -4.164 -1.266 19.362 1.00 93.12 87 VAL A O 1
ATOM 675 N N . ALA A 1 88 ? -3.487 -0.997 21.490 1.00 93.56 88 ALA A N 1
ATOM 676 C CA . ALA A 1 88 ? -2.077 -1.260 21.219 1.00 93.56 88 ALA A CA 1
ATOM 677 C C . ALA A 1 88 ? -1.840 -2.688 20.700 1.00 93.56 88 ALA A C 1
ATOM 679 O O . ALA A 1 88 ? -1.082 -2.869 19.745 1.00 93.56 88 ALA A O 1
ATOM 680 N N . LEU A 1 89 ? -2.504 -3.685 21.291 1.00 95.44 89 LEU A N 1
ATOM 681 C CA . LEU A 1 89 ? -2.416 -5.084 20.874 1.00 95.44 89 LEU A CA 1
ATOM 682 C C . LEU A 1 89 ? -2.961 -5.285 19.455 1.00 95.44 89 LEU A C 1
ATOM 684 O O . LEU A 1 89 ? -2.257 -5.825 18.606 1.00 95.44 89 LEU A O 1
ATOM 688 N N . LEU A 1 90 ? -4.145 -4.750 19.153 1.00 96.00 90 LEU A N 1
ATOM 689 C CA . LEU A 1 90 ? -4.750 -4.855 17.824 1.00 96.00 90 LEU A CA 1
ATOM 690 C C . LEU A 1 90 ? -3.863 -4.230 16.736 1.00 96.00 90 LEU A C 1
ATOM 692 O O . LEU A 1 90 ? -3.674 -4.813 15.667 1.00 96.00 90 LEU A O 1
ATOM 696 N N . LEU A 1 91 ? -3.290 -3.053 17.005 1.00 95.50 91 LEU A N 1
ATOM 697 C CA . LEU A 1 91 ? -2.374 -2.389 16.075 1.00 95.50 91 LEU A CA 1
ATOM 698 C C . LEU A 1 91 ? -1.066 -3.167 15.902 1.00 95.50 91 LEU A C 1
ATOM 700 O O . LEU A 1 91 ? -0.559 -3.260 14.781 1.00 95.50 91 LEU A O 1
ATOM 704 N N . ARG A 1 92 ? -0.527 -3.735 16.986 1.00 96.06 92 ARG A N 1
ATOM 705 C CA . ARG A 1 92 ? 0.664 -4.591 16.946 1.00 96.06 92 ARG A CA 1
ATOM 706 C C . ARG A 1 92 ? 0.417 -5.837 16.100 1.00 96.06 92 ARG A C 1
ATOM 708 O O . ARG A 1 92 ? 1.255 -6.157 15.265 1.00 96.06 92 ARG A O 1
ATOM 715 N N . ASP A 1 93 ? -0.733 -6.480 16.258 1.00 96.06 93 ASP A N 1
ATOM 716 C CA . ASP A 1 93 ? -1.099 -7.697 15.526 1.00 96.06 93 ASP A CA 1
ATOM 717 C C . ASP A 1 93 ? -1.426 -7.425 14.050 1.00 96.06 93 ASP A C 1
ATOM 719 O O . ASP A 1 93 ? -1.313 -8.306 13.194 1.00 96.06 93 ASP A O 1
ATOM 723 N N . ALA A 1 94 ? -1.835 -6.198 13.722 1.00 95.38 94 ALA A N 1
ATOM 724 C CA . ALA A 1 94 ? -2.060 -5.770 12.345 1.00 95.38 94 ALA A CA 1
ATOM 725 C C . ALA A 1 94 ? -0.768 -5.326 11.635 1.00 95.38 94 ALA A C 1
ATOM 727 O O . ALA A 1 94 ? -0.682 -5.431 10.408 1.00 95.38 94 ALA A O 1
ATOM 728 N N . ALA A 1 95 ? 0.237 -4.841 12.372 1.00 94.88 95 ALA A N 1
ATOM 729 C CA . ALA A 1 95 ? 1.460 -4.261 11.813 1.00 94.88 95 ALA A CA 1
ATOM 730 C C . ALA A 1 95 ? 2.232 -5.169 10.829 1.00 94.88 95 ALA A C 1
ATOM 732 O O . ALA A 1 95 ? 2.666 -4.638 9.800 1.00 94.88 95 ALA A O 1
ATOM 733 N N . PRO A 1 96 ? 2.367 -6.497 11.049 1.00 95.69 96 PRO A N 1
ATOM 734 C CA . PRO A 1 96 ? 3.061 -7.385 10.112 1.00 95.69 96 PRO A CA 1
ATOM 735 C C . PRO A 1 96 ? 2.484 -7.352 8.692 1.00 95.69 96 PRO A C 1
ATOM 737 O O . PRO A 1 96 ? 3.222 -7.480 7.722 1.00 95.69 96 PRO A O 1
ATOM 740 N N . GLY A 1 97 ? 1.181 -7.086 8.540 1.00 94.56 97 GLY A N 1
ATOM 741 C CA . GLY A 1 97 ? 0.544 -6.985 7.223 1.00 94.56 97 GLY A CA 1
ATOM 742 C C . GLY A 1 97 ? 1.025 -5.801 6.370 1.00 94.56 97 GLY A C 1
ATOM 743 O O . GLY A 1 97 ? 0.825 -5.806 5.159 1.00 94.56 97 GLY A O 1
ATOM 744 N N . LEU A 1 98 ? 1.682 -4.803 6.972 1.00 96.69 98 LEU A N 1
ATOM 745 C CA . LEU A 1 98 ? 2.293 -3.675 6.257 1.00 96.69 98 LEU A CA 1
ATOM 746 C C . LEU A 1 98 ? 3.783 -3.880 5.967 1.00 96.69 98 LEU A C 1
ATOM 748 O O . LEU A 1 98 ? 4.373 -3.078 5.240 1.00 96.69 98 LEU A O 1
ATOM 752 N N . GLU A 1 99 ? 4.416 -4.899 6.547 1.00 96.00 99 GLU A N 1
ATOM 753 C CA . GLU A 1 99 ? 5.851 -5.134 6.385 1.00 96.00 99 GLU A CA 1
ATOM 754 C C . GLU A 1 99 ? 6.243 -5.381 4.918 1.00 96.00 99 GLU A C 1
ATOM 756 O O . GLU A 1 99 ? 7.173 -4.718 4.451 1.00 96.00 99 GLU A O 1
ATOM 761 N N . PRO A 1 100 ? 5.521 -6.207 4.133 1.00 96.44 100 PRO A N 1
ATOM 762 C CA . PRO A 1 100 ? 5.844 -6.383 2.721 1.00 96.44 100 PRO A CA 1
ATOM 763 C C . PRO A 1 100 ? 5.776 -5.077 1.928 1.00 96.44 100 PRO A C 1
ATOM 765 O O . PRO A 1 100 ? 6.641 -4.801 1.101 1.00 96.44 100 PRO A O 1
ATOM 768 N N . LEU A 1 101 ? 4.800 -4.219 2.236 1.00 97.56 101 LEU A N 1
ATOM 769 C CA . LEU A 1 101 ? 4.664 -2.904 1.607 1.00 97.56 101 LEU A CA 1
ATOM 770 C C . LEU A 1 101 ? 5.841 -1.996 1.961 1.00 97.56 101 LEU A C 1
ATOM 772 O O . LEU A 1 101 ? 6.365 -1.287 1.105 1.00 97.56 101 LEU A O 1
ATOM 776 N N . ALA A 1 102 ? 6.288 -2.041 3.216 1.00 97.38 102 ALA A N 1
ATOM 777 C CA . ALA A 1 102 ? 7.460 -1.298 3.655 1.00 97.38 102 ALA A CA 1
ATOM 778 C C . ALA A 1 102 ? 8.738 -1.781 2.950 1.00 97.38 102 ALA A C 1
ATOM 780 O O . ALA A 1 102 ? 9.553 -0.946 2.563 1.00 97.38 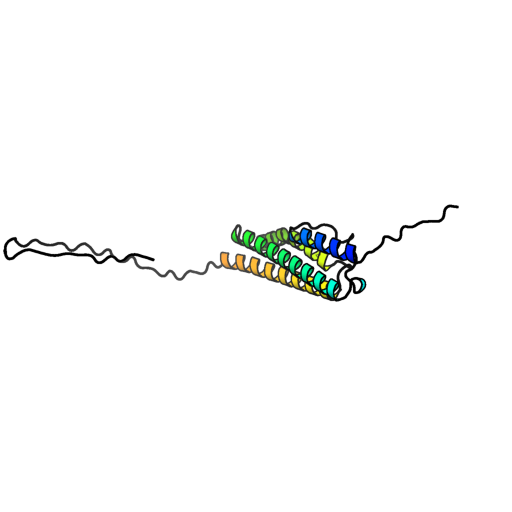102 ALA A O 1
ATOM 781 N N . ARG A 1 103 ? 8.892 -3.095 2.724 1.00 96.81 103 ARG A N 1
ATOM 782 C CA . ARG A 1 103 ? 10.020 -3.653 1.955 1.00 96.81 103 ARG A CA 1
ATOM 783 C C . ARG A 1 103 ? 10.015 -3.179 0.503 1.00 96.81 103 ARG A C 1
ATOM 785 O O . ARG A 1 103 ? 11.068 -2.816 -0.012 1.00 96.81 103 ARG A O 1
ATOM 792 N N . VAL A 1 104 ? 8.843 -3.124 -0.135 1.00 97.00 104 VAL A N 1
ATOM 793 C CA . VAL A 1 104 ? 8.702 -2.566 -1.490 1.00 97.00 104 VAL A CA 1
ATOM 794 C C . VAL A 1 104 ? 9.113 -1.098 -1.515 1.00 97.00 104 VAL A C 1
ATOM 796 O O . VAL A 1 104 ? 9.964 -0.728 -2.319 1.00 97.00 104 VAL A O 1
ATOM 799 N N . ALA A 1 105 ? 8.577 -0.283 -0.603 1.00 97.31 105 ALA A N 1
ATOM 800 C CA . ALA A 1 105 ? 8.883 1.146 -0.529 1.00 97.31 105 ALA A CA 1
ATOM 801 C C . ALA A 1 105 ? 10.378 1.423 -0.273 1.00 97.31 105 ALA A C 1
ATOM 803 O O . ALA A 1 105 ? 10.927 2.371 -0.824 1.00 97.31 105 ALA A O 1
ATOM 804 N N . ALA A 1 106 ? 11.050 0.563 0.498 1.00 96.75 106 ALA A N 1
ATOM 805 C CA . ALA A 1 106 ? 12.478 0.673 0.796 1.00 96.75 106 ALA A CA 1
ATOM 806 C C . ALA A 1 106 ? 13.398 0.118 -0.311 1.00 96.75 106 ALA A C 1
ATOM 808 O O . ALA A 1 106 ? 14.623 0.181 -0.185 1.00 96.75 106 ALA A O 1
ATOM 809 N N . SER A 1 107 ? 12.843 -0.461 -1.379 1.00 95.88 107 SER A N 1
ATOM 810 C CA . SER A 1 107 ? 13.642 -1.149 -2.389 1.00 95.88 107 SER A CA 1
ATOM 811 C C . SER A 1 107 ? 14.484 -0.172 -3.217 1.00 95.88 107 SER A C 1
ATOM 813 O O . SER A 1 107 ? 13.939 0.747 -3.836 1.00 95.88 107 SER A O 1
ATOM 815 N N . PRO A 1 108 ? 15.804 -0.410 -3.360 1.00 95.12 108 PRO A N 1
ATOM 816 C CA . PRO A 1 108 ? 16.666 0.400 -4.219 1.00 95.12 108 PRO A CA 1
ATOM 817 C C . PRO A 1 108 ? 16.394 0.174 -5.714 1.00 95.12 108 PRO A C 1
ATOM 819 O O . PRO A 1 108 ? 17.021 0.811 -6.558 1.00 95.12 108 PRO A O 1
ATOM 822 N N . ARG A 1 109 ? 15.498 -0.761 -6.061 1.00 94.19 109 ARG A N 1
ATOM 823 C CA . ARG A 1 109 ? 15.074 -1.020 -7.442 1.00 94.19 109 ARG A CA 1
ATOM 824 C C . ARG A 1 109 ? 14.028 -0.020 -7.934 1.00 94.19 109 ARG A C 1
ATOM 826 O O . ARG A 1 109 ? 13.755 -0.010 -9.130 1.00 94.19 109 ARG A O 1
ATOM 833 N N . LEU A 1 110 ? 13.440 0.779 -7.043 1.00 95.06 110 LEU A N 1
ATOM 834 C CA . LEU A 1 110 ? 12.437 1.778 -7.393 1.00 95.06 110 LEU A CA 1
ATOM 835 C C . LEU A 1 110 ? 13.068 3.157 -7.627 1.00 95.06 110 LEU A C 1
ATOM 837 O O . LEU A 1 110 ? 14.035 3.519 -6.948 1.00 95.06 110 LEU A O 1
ATOM 841 N N . PRO A 1 111 ? 12.480 3.987 -8.506 1.00 95.75 111 PRO A N 1
ATOM 842 C CA . PRO A 1 111 ? 12.822 5.397 -8.571 1.00 95.75 111 PRO A CA 1
ATOM 843 C C . PRO A 1 111 ? 12.520 6.070 -7.230 1.00 95.75 111 PRO A C 1
ATOM 845 O O . PRO A 1 111 ? 11.445 5.882 -6.653 1.00 95.75 111 PRO A O 1
ATOM 848 N N . ARG A 1 112 ? 13.448 6.906 -6.750 1.00 95.75 112 ARG A N 1
ATOM 849 C CA . ARG A 1 112 ? 13.329 7.586 -5.446 1.00 95.75 112 ARG A CA 1
ATOM 850 C C . ARG A 1 112 ? 11.995 8.319 -5.236 1.00 95.75 112 ARG A C 1
ATOM 852 O O . ARG A 1 112 ? 11.449 8.183 -4.144 1.00 95.75 112 ARG A O 1
ATOM 859 N N . PRO A 1 113 ? 11.435 9.050 -6.225 1.00 95.94 113 PRO A N 1
ATOM 860 C CA . PRO A 1 113 ? 10.146 9.716 -6.037 1.00 95.94 113 PRO A CA 1
ATOM 861 C C . PRO A 1 113 ? 9.000 8.736 -5.748 1.00 95.94 113 PRO A C 1
ATOM 863 O O . PRO A 1 113 ? 8.154 9.014 -4.905 1.00 95.94 113 PRO A O 1
ATOM 866 N N . MET A 1 114 ? 8.998 7.565 -6.396 1.00 96.94 114 MET A N 1
ATOM 867 C CA . MET A 1 114 ? 7.990 6.526 -6.159 1.00 96.94 114 MET A CA 1
ATOM 868 C C . MET A 1 114 ? 8.140 5.919 -4.760 1.00 96.94 114 MET A C 1
ATOM 870 O O . MET A 1 114 ? 7.157 5.794 -4.033 1.00 96.94 114 MET A O 1
ATOM 874 N N . ALA A 1 115 ? 9.371 5.585 -4.365 1.00 97.50 115 ALA A N 1
ATOM 875 C CA . ALA A 1 115 ? 9.667 5.082 -3.025 1.00 97.50 115 ALA A CA 1
ATOM 876 C C . ALA A 1 115 ? 9.200 6.063 -1.933 1.00 97.50 115 ALA A C 1
ATOM 878 O O . ALA A 1 115 ? 8.538 5.660 -0.976 1.00 97.50 115 ALA A O 1
ATOM 879 N N . ALA A 1 116 ? 9.474 7.361 -2.107 1.00 97.88 116 ALA A N 1
ATOM 880 C CA . ALA A 1 116 ? 9.030 8.408 -1.188 1.00 97.88 116 ALA A CA 1
ATOM 881 C C . ALA A 1 116 ? 7.497 8.472 -1.078 1.00 97.88 116 ALA A C 1
ATOM 883 O O . ALA A 1 116 ? 6.965 8.405 0.029 1.00 97.88 116 ALA A O 1
ATOM 884 N N . ALA A 1 117 ? 6.783 8.493 -2.209 1.00 98.06 117 ALA A N 1
ATOM 885 C CA . ALA A 1 117 ? 5.319 8.507 -2.221 1.00 98.06 117 ALA A CA 1
ATOM 886 C C . ALA A 1 117 ? 4.709 7.269 -1.532 1.00 98.06 117 ALA A C 1
ATOM 888 O O . ALA A 1 117 ? 3.732 7.373 -0.789 1.00 98.06 117 ALA A O 1
ATOM 889 N N . MET A 1 118 ? 5.302 6.086 -1.721 1.00 98.50 118 MET A N 1
ATOM 890 C CA . MET A 1 118 ? 4.879 4.863 -1.027 1.00 98.50 118 MET A CA 1
ATOM 891 C C . MET A 1 118 ? 5.123 4.941 0.483 1.00 98.50 118 MET A C 1
ATOM 893 O O . MET A 1 118 ? 4.272 4.519 1.269 1.00 98.50 118 MET A O 1
ATOM 897 N N . HIS A 1 119 ? 6.258 5.498 0.909 1.00 98.38 119 HIS A N 1
ATOM 898 C CA . HIS A 1 119 ? 6.540 5.726 2.325 1.00 98.38 119 HIS A CA 1
ATOM 899 C C . HIS A 1 119 ? 5.539 6.692 2.966 1.00 98.38 119 HIS A C 1
ATOM 901 O O . HIS A 1 119 ? 5.040 6.402 4.057 1.00 98.38 119 HIS A O 1
ATOM 907 N N . GLU A 1 120 ? 5.204 7.789 2.289 1.00 98.31 120 GLU A N 1
ATOM 908 C CA . GLU A 1 120 ? 4.190 8.747 2.742 1.00 98.31 120 GLU A CA 1
ATOM 909 C C . GLU A 1 120 ? 2.811 8.094 2.862 1.00 98.31 120 GLU A C 1
ATOM 911 O O . GLU A 1 120 ? 2.160 8.209 3.904 1.00 98.31 120 GLU A O 1
ATOM 916 N N . LEU A 1 121 ? 2.396 7.321 1.853 1.00 98.12 121 LEU A N 1
ATOM 917 C CA . LEU A 1 121 ? 1.137 6.577 1.893 1.00 98.12 121 LEU A CA 1
ATOM 918 C C . LEU A 1 121 ? 1.091 5.599 3.077 1.00 98.12 121 LEU A C 1
ATOM 920 O O . LEU A 1 121 ? 0.076 5.516 3.773 1.00 98.12 121 LEU A O 1
ATOM 924 N N . LEU A 1 122 ? 2.182 4.879 3.354 1.00 98.31 122 LEU A N 1
ATOM 925 C CA . LEU A 1 122 ? 2.259 3.982 4.511 1.00 98.31 122 LEU A CA 1
ATOM 926 C C . LEU A 1 122 ? 2.234 4.736 5.841 1.00 98.31 122 LEU A C 1
ATOM 928 O O . LEU A 1 122 ? 1.625 4.258 6.800 1.00 98.31 122 LEU A O 1
ATOM 932 N N . ALA A 1 123 ? 2.887 5.894 5.927 1.00 98.06 123 ALA A N 1
ATOM 933 C CA . ALA A 1 123 ? 2.844 6.734 7.118 1.00 98.06 123 ALA A CA 1
ATOM 934 C C . ALA A 1 123 ? 1.413 7.221 7.393 1.00 98.06 123 ALA A C 1
ATOM 936 O O . ALA A 1 123 ? 0.913 7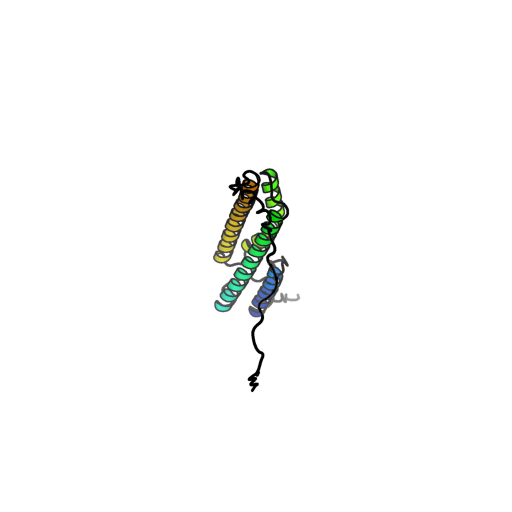.046 8.507 1.00 98.06 123 ALA A O 1
ATOM 937 N N . HIS A 1 124 ? 0.727 7.724 6.363 1.00 98.38 124 HIS A N 1
ATOM 938 C CA . HIS A 1 124 ? -0.664 8.161 6.451 1.00 98.38 124 HIS A CA 1
ATOM 939 C C . HIS A 1 124 ? -1.607 7.006 6.815 1.00 98.38 124 HIS A C 1
ATOM 941 O O . HIS A 1 124 ? -2.438 7.132 7.711 1.00 98.38 124 HIS A O 1
ATOM 947 N N . THR A 1 125 ? -1.416 5.837 6.199 1.00 98.00 125 THR A N 1
ATOM 948 C CA . THR A 1 125 ? -2.190 4.620 6.493 1.00 98.00 125 THR A CA 1
ATOM 949 C C . THR A 1 125 ? -2.054 4.201 7.957 1.00 98.00 125 THR A C 1
ATOM 951 O O . THR A 1 125 ? -3.052 3.892 8.608 1.00 98.00 125 THR A O 1
ATOM 954 N N . ARG A 1 126 ? -0.832 4.214 8.507 1.00 97.62 126 ARG A N 1
ATOM 955 C CA . ARG A 1 126 ? -0.588 3.882 9.921 1.00 97.62 126 ARG A CA 1
ATOM 956 C C . ARG A 1 126 ? -1.203 4.907 10.869 1.00 97.62 126 ARG A C 1
ATOM 958 O O . ARG A 1 126 ? -1.713 4.511 11.914 1.00 97.62 126 ARG A O 1
ATOM 965 N N . ALA A 1 127 ? -1.140 6.194 10.531 1.00 97.38 127 ALA A N 1
ATOM 966 C CA . ALA A 1 127 ? -1.779 7.249 11.313 1.00 97.38 127 ALA A CA 1
ATOM 967 C C . ALA A 1 127 ? -3.304 7.060 11.341 1.00 97.38 127 ALA A C 1
ATOM 969 O O . ALA A 1 127 ? -3.869 6.882 12.416 1.00 97.38 127 ALA A O 1
ATOM 970 N N . GLY A 1 128 ? -3.938 6.936 10.170 1.00 97.38 128 GLY A N 1
ATOM 971 C CA . GLY A 1 128 ? -5.384 6.725 10.071 1.00 97.38 128 GLY A CA 1
ATOM 972 C C . GLY A 1 128 ? -5.863 5.445 10.763 1.00 97.38 128 GLY A C 1
ATOM 973 O O . GLY A 1 128 ? -6.912 5.442 11.398 1.00 97.38 128 GLY A O 1
ATOM 974 N N . ALA A 1 129 ? -5.074 4.367 10.722 1.00 96.50 129 ALA A N 1
ATOM 975 C CA . ALA A 1 129 ? -5.383 3.145 11.461 1.00 96.50 129 ALA A CA 1
ATOM 976 C C . ALA A 1 129 ? -5.378 3.353 12.983 1.00 96.50 129 ALA A C 1
ATOM 978 O O . ALA A 1 129 ? -6.269 2.859 13.669 1.00 96.50 129 ALA A O 1
ATOM 979 N N . ARG A 1 130 ? -4.402 4.095 13.523 1.00 96.31 130 ARG A N 1
ATOM 980 C CA . ARG A 1 130 ? -4.358 4.424 14.959 1.00 96.31 130 ARG A CA 1
ATOM 981 C C . ARG A 1 130 ? -5.576 5.238 15.372 1.00 96.31 130 ARG A C 1
ATOM 983 O O . ARG A 1 130 ? -6.185 4.929 16.393 1.00 96.31 130 ARG A O 1
ATOM 990 N N . ASP A 1 131 ? -5.934 6.233 14.569 1.00 96.00 131 ASP A N 1
ATOM 991 C CA . ASP A 1 131 ? -7.073 7.103 14.846 1.00 96.00 131 ASP A CA 1
ATOM 992 C C . ASP A 1 131 ? -8.390 6.322 14.793 1.00 96.00 131 ASP A C 1
ATOM 994 O O . ASP A 1 131 ? -9.191 6.421 15.717 1.00 96.00 131 ASP A O 1
ATOM 998 N N . ALA A 1 132 ? -8.579 5.458 13.790 1.00 93.75 132 ALA A N 1
ATOM 999 C CA . ALA A 1 132 ? -9.773 4.621 13.666 1.00 93.75 132 ALA A CA 1
ATOM 1000 C C . ALA A 1 132 ? -9.944 3.637 14.836 1.00 93.75 132 ALA A C 1
ATOM 1002 O O . ALA A 1 132 ? -11.048 3.463 15.352 1.00 93.75 132 ALA A O 1
ATOM 1003 N N . VAL A 1 133 ? -8.856 3.000 15.281 1.00 94.50 133 VAL A N 1
ATOM 1004 C CA . VAL A 1 133 ? -8.897 2.053 16.406 1.00 94.50 133 VAL A CA 1
ATOM 1005 C C . VAL A 1 133 ? -9.207 2.782 17.724 1.00 94.50 133 VAL A C 1
ATOM 1007 O O . VAL A 1 133 ? -10.035 2.310 18.504 1.00 94.50 133 VAL A O 1
ATOM 1010 N N . ARG A 1 134 ? -8.611 3.959 17.957 1.00 93.44 134 ARG A N 1
ATOM 1011 C CA . ARG A 1 134 ? -8.909 4.804 19.130 1.00 93.44 134 ARG A CA 1
ATOM 1012 C C . ARG A 1 134 ? -10.336 5.334 19.123 1.00 93.44 134 ARG A C 1
ATOM 1014 O O . ARG A 1 134 ? -11.005 5.311 20.151 1.00 93.44 134 ARG A O 1
ATOM 1021 N N . GLU A 1 135 ? -10.805 5.784 17.966 1.00 91.88 135 GLU A N 1
ATOM 1022 C CA . GLU A 1 135 ? -12.182 6.226 17.764 1.00 91.88 135 GLU A CA 1
ATOM 1023 C C . GLU A 1 135 ? -13.173 5.112 18.114 1.00 91.88 135 GLU A C 1
ATOM 1025 O O . GLU A 1 135 ? -14.134 5.346 18.845 1.00 91.88 135 GLU A O 1
ATOM 1030 N N . SER A 1 136 ? -12.910 3.885 17.656 1.00 90.94 136 SER A N 1
ATOM 1031 C CA . SER A 1 136 ? -13.735 2.725 17.999 1.00 90.94 136 SER A CA 1
ATOM 1032 C C . SER A 1 136 ? -13.777 2.469 19.506 1.00 90.94 136 SER A C 1
ATOM 1034 O O . SER A 1 136 ? -14.849 2.191 20.040 1.00 90.94 136 SER A O 1
ATOM 1036 N N . ALA A 1 13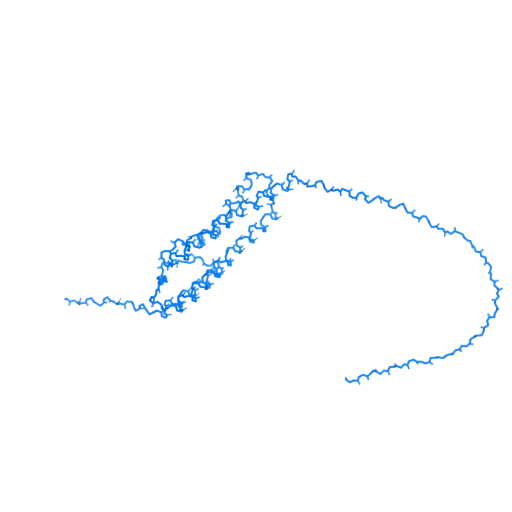7 ? -12.639 2.581 20.198 1.00 90.56 137 ALA A N 1
ATOM 1037 C CA . ALA A 1 137 ? -12.590 2.415 21.648 1.00 90.56 137 ALA A CA 1
ATOM 1038 C C . ALA A 1 137 ? -13.352 3.525 22.386 1.00 90.56 137 ALA A C 1
ATOM 1040 O O . ALA A 1 137 ? -14.059 3.252 23.358 1.00 90.56 137 ALA A O 1
ATOM 1041 N N . ARG A 1 138 ? -13.260 4.776 21.908 1.00 90.62 138 ARG A N 1
ATOM 1042 C CA . ARG A 1 138 ? -13.998 5.907 22.489 1.00 90.62 138 ARG A CA 1
ATOM 1043 C C . ARG A 1 138 ? -15.509 5.691 22.404 1.00 90.62 138 ARG A C 1
ATOM 1045 O O . ARG A 1 138 ? -16.184 5.823 23.418 1.00 90.62 138 ARG A O 1
ATOM 1052 N N . ARG A 1 139 ? -16.019 5.264 21.244 1.00 87.94 139 ARG A N 1
ATOM 1053 C CA . ARG A 1 139 ? -17.458 5.007 21.021 1.00 87.94 139 ARG A CA 1
ATOM 1054 C C . ARG A 1 139 ? -18.057 3.932 21.928 1.00 87.94 139 ARG A C 1
ATOM 1056 O O . ARG A 1 139 ? -19.253 3.958 22.182 1.00 87.94 139 ARG A O 1
ATOM 1063 N N . LEU A 1 140 ? -17.254 2.981 22.404 1.00 84.75 140 LEU A N 1
ATOM 1064 C CA . LEU A 1 140 ? -17.724 1.980 23.365 1.00 84.75 140 LEU A CA 1
ATOM 1065 C C . LEU A 1 140 ? -17.784 2.501 24.803 1.00 84.75 140 LEU A C 1
ATOM 1067 O O . LEU A 1 140 ? -18.616 2.042 25.580 1.00 84.75 140 LEU A O 1
ATOM 1071 N N . ARG A 1 141 ? -16.887 3.422 25.172 1.00 82.44 141 ARG A N 1
ATOM 1072 C CA . ARG A 1 141 ? -16.850 4.030 26.514 1.00 82.44 141 ARG A CA 1
ATOM 1073 C C . ARG A 1 141 ? -17.908 5.103 26.684 1.00 82.44 141 ARG A C 1
ATOM 1075 O O . ARG A 1 141 ? -18.465 5.254 27.765 1.00 82.44 141 ARG A O 1
ATOM 1082 N N . GLU A 1 142 ? -18.158 5.831 25.609 1.00 78.56 142 GLU A N 1
ATOM 1083 C CA . GLU A 1 142 ? -19.211 6.822 25.488 1.00 78.56 142 GLU A CA 1
ATOM 1084 C C . GLU A 1 142 ? -20.269 6.244 24.548 1.00 78.56 142 GLU A C 1
ATOM 1086 O O . GLU A 1 142 ? -20.361 6.691 23.401 1.00 78.56 142 GLU A O 1
ATOM 1091 N N . PRO A 1 143 ? -21.045 5.220 24.970 1.00 67.88 143 PRO A N 1
ATOM 1092 C CA . PRO A 1 143 ? -22.241 4.898 24.223 1.00 67.88 143 PRO A CA 1
ATOM 1093 C C . PRO A 1 143 ? -23.067 6.178 24.260 1.00 67.88 143 PRO A C 1
ATOM 1095 O O . PRO A 1 143 ? -23.482 6.607 25.339 1.00 67.88 143 PRO A O 1
ATOM 1098 N N . GLU A 1 144 ? -23.212 6.844 23.110 1.00 60.69 144 GLU A N 1
ATOM 1099 C CA . GLU A 1 144 ? -24.129 7.969 22.979 1.00 60.69 144 GLU A CA 1
ATOM 1100 C C . GLU A 1 144 ? -25.415 7.551 23.689 1.00 60.69 144 GLU A C 1
ATOM 1102 O O . GLU A 1 144 ? -26.002 6.515 23.355 1.00 60.69 144 GLU A O 1
ATOM 1107 N N . LEU A 1 145 ? -25.794 8.313 24.721 1.00 55.97 145 LEU A N 1
ATOM 1108 C CA . LEU A 1 145 ? -27.137 8.282 25.271 1.00 55.97 145 LEU A CA 1
ATOM 1109 C C . LEU A 1 145 ? -28.037 8.526 24.068 1.00 55.97 145 LEU A C 1
ATOM 1111 O O . LEU A 1 145 ? -28.218 9.670 23.650 1.00 55.97 145 LEU A O 1
ATOM 1115 N N . GLN A 1 146 ? -28.526 7.445 23.456 1.00 50.94 146 GLN A N 1
ATOM 1116 C CA . GLN A 1 146 ? -29.565 7.547 22.455 1.00 50.94 146 GLN A CA 1
ATOM 1117 C C . GLN A 1 146 ? -30.638 8.399 23.124 1.00 50.94 146 GLN A C 1
ATOM 1119 O O . GLN A 1 146 ? -31.040 8.058 24.243 1.00 50.94 146 GLN A O 1
ATOM 1124 N N . PRO A 1 147 ? -31.074 9.524 22.532 1.00 52.78 147 PRO A N 1
ATOM 1125 C CA . PRO A 1 147 ? -32.284 10.144 23.011 1.00 52.78 147 PRO A CA 1
ATOM 1126 C C . PRO A 1 147 ? -33.336 9.060 22.838 1.00 52.78 147 PRO A C 1
ATOM 1128 O O . PRO A 1 147 ? -33.701 8.715 21.712 1.00 52.78 147 PRO A O 1
ATOM 1131 N N . GLU A 1 148 ? -33.745 8.454 23.952 1.00 51.78 148 GLU A N 1
ATOM 1132 C CA . GLU A 1 148 ? -34.928 7.632 23.985 1.00 51.78 148 GLU A CA 1
ATOM 1133 C C . GLU A 1 148 ? -36.040 8.544 23.491 1.00 51.78 148 GLU A C 1
ATOM 1135 O O . GLU A 1 148 ? -36.623 9.336 24.232 1.00 51.78 148 GLU A O 1
ATOM 1140 N N . LEU A 1 149 ? -36.341 8.449 22.199 1.00 55.47 149 LEU A N 1
ATOM 1141 C CA . LEU A 1 149 ? -37.665 8.731 21.710 1.00 55.47 149 LEU A CA 1
ATOM 1142 C C . LEU A 1 149 ? -38.526 7.676 22.390 1.00 55.47 149 LEU A C 1
ATOM 1144 O O . LEU A 1 149 ? -38.760 6.599 21.843 1.00 55.47 1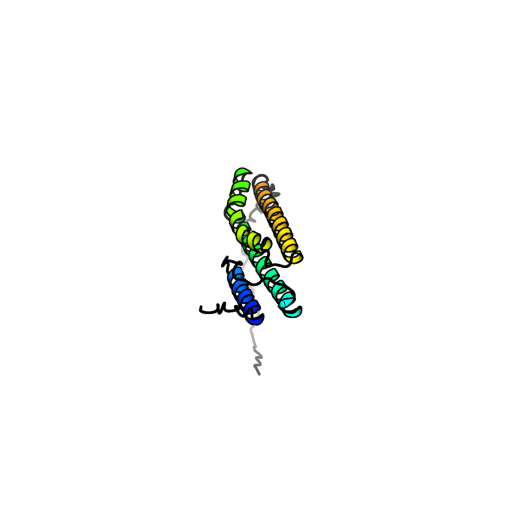49 LEU A O 1
ATOM 1148 N N . HIS A 1 150 ? -38.928 7.990 23.623 1.00 52.94 150 HIS A N 1
ATOM 1149 C CA . HIS A 1 150 ? -40.055 7.428 24.331 1.00 52.94 150 HIS A CA 1
ATOM 1150 C C . HIS A 1 150 ? -41.224 7.438 23.346 1.00 52.94 150 HIS A C 1
ATOM 1152 O O . HIS A 1 150 ? -42.016 8.378 23.259 1.00 52.94 150 HIS A O 1
ATOM 1158 N N . ARG A 1 151 ? -41.324 6.376 22.548 1.00 53.06 151 ARG A N 1
ATOM 1159 C CA . ARG A 1 151 ? -42.541 6.036 21.844 1.00 53.06 151 ARG A CA 1
ATOM 1160 C C . ARG A 1 151 ? -43.459 5.535 22.936 1.00 53.06 151 ARG A C 1
ATOM 1162 O O . ARG A 1 151 ? -43.451 4.354 23.267 1.00 53.06 151 ARG A O 1
ATOM 1169 N N . ALA A 1 152 ? -44.179 6.477 23.538 1.00 58.66 152 ALA A N 1
ATOM 1170 C CA . ALA A 1 152 ? -45.220 6.188 24.502 1.00 58.66 152 ALA A CA 1
ATOM 1171 C C . ALA A 1 152 ? -46.077 5.022 23.972 1.00 58.66 152 ALA A C 1
ATOM 1173 O O . ALA A 1 152 ? -46.415 5.015 22.777 1.00 58.66 152 ALA A O 1
ATOM 1174 N N . PRO A 1 153 ? -46.415 4.027 24.808 1.00 52.16 153 PRO A N 1
ATOM 1175 C CA . PRO A 1 153 ? -47.331 2.979 24.403 1.00 52.16 153 PRO A CA 1
ATOM 1176 C C . PRO A 1 153 ? -48.651 3.649 24.025 1.00 52.16 153 PRO A C 1
ATOM 1178 O O . PRO A 1 153 ? -49.320 4.264 24.852 1.00 52.16 153 PRO A O 1
ATOM 1181 N N . ARG A 1 154 ? -48.999 3.580 22.738 1.00 56.28 154 ARG A N 1
ATOM 1182 C CA . ARG A 1 154 ? -50.295 4.030 22.237 1.00 56.28 154 ARG A CA 1
ATOM 1183 C C . ARG A 1 154 ? -51.353 3.185 22.958 1.00 56.28 154 ARG A C 1
ATOM 1185 O O . ARG A 1 154 ? -51.319 1.965 22.788 1.00 56.28 154 ARG A O 1
ATOM 1192 N N . PRO A 1 155 ? -52.252 3.770 23.769 1.00 51.25 155 PRO A N 1
ATOM 1193 C CA . PRO A 1 155 ? -53.282 2.985 24.428 1.00 51.25 155 PRO A CA 1
ATOM 1194 C C . PRO A 1 155 ? -54.145 2.306 23.364 1.00 51.25 155 PRO A C 1
ATOM 1196 O O . PRO A 1 155 ? -54.540 2.924 22.370 1.00 51.25 155 PRO A O 1
ATOM 1199 N N . ALA A 1 156 ? -54.370 1.008 23.560 1.00 55.69 156 ALA A N 1
ATOM 1200 C CA . ALA A 1 156 ? -55.242 0.195 22.734 1.00 55.69 156 ALA A CA 1
ATOM 1201 C C . ALA A 1 156 ? -56.641 0.824 22.714 1.00 55.69 156 ALA A C 1
ATOM 1203 O O . ALA A 1 156 ? -57.285 0.953 23.753 1.00 55.69 156 ALA A O 1
ATOM 1204 N N . ALA A 1 157 ? -57.101 1.229 21.531 1.00 52.56 157 ALA A N 1
ATOM 1205 C CA . ALA A 1 157 ? -58.492 1.594 21.336 1.00 52.56 157 ALA A CA 1
ATOM 1206 C C . ALA A 1 157 ? -59.336 0.316 21.439 1.00 52.56 157 ALA A C 1
ATOM 1208 O O . ALA A 1 157 ? -59.241 -0.588 20.609 1.00 52.56 157 ALA A O 1
ATOM 1209 N N . THR A 1 158 ? -60.117 0.245 22.509 1.00 56.25 158 THR A N 1
ATOM 1210 C CA . THR A 1 158 ? -61.155 -0.745 22.796 1.00 56.25 158 THR A CA 1
ATOM 1211 C C . THR A 1 158 ? -62.180 -0.794 21.647 1.00 56.25 158 THR A C 1
ATOM 1213 O O . THR A 1 158 ? -62.516 0.256 21.091 1.00 56.25 158 THR A O 1
ATOM 1216 N N . PRO A 1 159 ? -62.702 -1.977 21.273 1.00 53.22 159 PRO A N 1
ATOM 1217 C CA . PRO A 1 159 ? -63.670 -2.123 20.187 1.00 53.22 159 PRO A CA 1
ATOM 1218 C C . PRO A 1 159 ? -65.033 -1.524 20.564 1.00 53.22 159 PRO A C 1
ATOM 1220 O O . PRO A 1 159 ? -65.614 -1.871 21.591 1.00 53.22 159 PRO A O 1
ATOM 1223 N N . LEU A 1 160 ? -65.568 -0.652 19.707 1.00 51.22 160 LEU A N 1
ATOM 1224 C CA . LEU A 1 160 ? -66.948 -0.170 19.777 1.00 51.22 160 LEU A CA 1
ATOM 1225 C C . LEU A 1 160 ? -67.862 -1.135 19.006 1.00 51.22 160 LEU A C 1
ATOM 1227 O O . LEU A 1 160 ? -67.907 -1.117 17.779 1.00 51.22 160 LEU A O 1
ATOM 1231 N N . VAL A 1 161 ? -68.605 -1.961 19.740 1.00 53.91 161 VAL A N 1
ATOM 1232 C CA . VAL A 1 161 ? -69.877 -2.559 19.299 1.00 53.91 161 VAL A CA 1
ATOM 1233 C C . VAL A 1 161 ? -70.927 -2.108 20.313 1.00 53.91 161 VAL A C 1
ATOM 1235 O O . VAL A 1 161 ? -70.733 -2.332 21.509 1.00 53.91 161 VAL A O 1
ATOM 1238 N N . PRO A 1 162 ? -71.960 -1.361 19.887 1.00 48.75 162 PRO A N 1
ATOM 1239 C CA . PRO A 1 162 ? -73.323 -1.919 19.749 1.00 48.75 162 PRO A CA 1
ATOM 1240 C C . PRO A 1 162 ? -74.090 -1.254 18.572 1.00 48.75 162 PRO A C 1
ATOM 1242 O O . PRO A 1 162 ? -73.681 -0.208 18.088 1.00 48.75 162 PRO A O 1
ATOM 1245 N N . ALA A 1 163 ? -75.215 -1.706 18.016 1.00 51.78 163 ALA A N 1
ATOM 1246 C CA . ALA A 1 163 ? -76.195 -2.757 18.287 1.00 51.78 163 ALA A CA 1
ATOM 1247 C C . ALA A 1 163 ? -77.063 -2.937 17.002 1.00 51.78 163 ALA A C 1
ATOM 1249 O O . ALA A 1 163 ? -77.008 -2.093 16.104 1.00 51.78 163 ALA A O 1
ATOM 1250 N N . PRO A 1 164 ? -77.874 -4.007 16.906 1.00 58.53 164 PRO A N 1
ATOM 1251 C CA . PRO A 1 164 ? -78.653 -4.369 15.718 1.00 58.53 164 PRO A CA 1
ATOM 1252 C C . PRO A 1 164 ? -79.957 -3.562 15.581 1.00 58.53 164 PRO A C 1
ATOM 1254 O O . PRO A 1 164 ? -80.632 -3.316 16.580 1.00 58.53 164 PRO A O 1
ATOM 1257 N N . ARG A 1 165 ? -80.354 -3.216 14.343 1.00 54.25 165 ARG A N 1
ATOM 1258 C CA . ARG A 1 165 ? -81.735 -2.829 13.991 1.00 54.25 165 ARG A CA 1
ATOM 1259 C C . ARG A 1 165 ? -82.152 -3.333 12.601 1.00 54.25 165 ARG A C 1
ATOM 1261 O O . ARG A 1 165 ? -81.613 -2.901 11.591 1.00 54.25 165 ARG A O 1
ATOM 1268 N N . ASP A 1 166 ? -83.106 -4.255 12.688 1.00 44.28 166 ASP A N 1
ATOM 1269 C CA . ASP A 1 166 ? -84.176 -4.764 11.821 1.00 44.28 166 ASP A CA 1
ATOM 1270 C C . ASP A 1 166 ? -84.067 -4.967 10.291 1.00 44.28 166 ASP A C 1
ATOM 1272 O O . ASP A 1 166 ? -83.512 -4.143 9.564 1.00 44.28 166 ASP A O 1
ATOM 1276 N N . PRO A 1 167 ? -84.706 -6.052 9.788 1.00 52.50 167 PRO A N 1
ATOM 1277 C CA . PRO A 1 167 ? -84.829 -6.399 8.384 1.00 52.50 167 PRO A CA 1
ATOM 1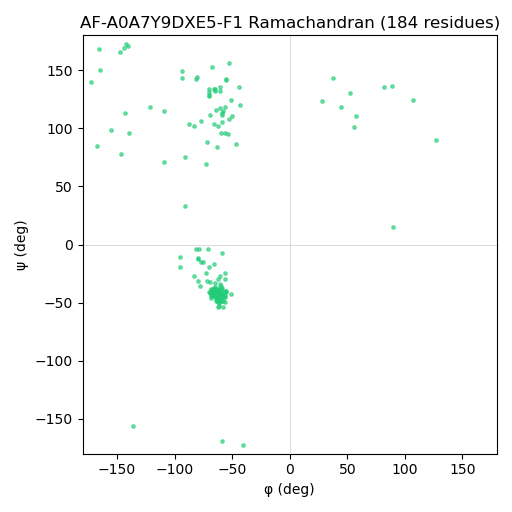278 C C . PRO A 1 167 ? -86.133 -5.853 7.774 1.00 52.50 167 PRO A C 1
ATOM 1280 O O . PRO A 1 167 ? -87.201 -5.933 8.373 1.00 52.50 167 PRO A O 1
ATOM 1283 N N . GLY A 1 168 ? -86.075 -5.414 6.516 1.00 42.16 168 GLY A N 1
ATOM 1284 C CA . GLY A 1 168 ? -87.264 -5.368 5.656 1.00 42.16 168 GLY A CA 1
ATOM 1285 C C . GLY A 1 168 ? -87.563 -4.026 4.994 1.00 42.16 168 GLY A C 1
ATOM 1286 O O . GLY A 1 168 ? -88.350 -3.239 5.500 1.00 42.16 168 GLY A O 1
ATOM 1287 N N . ALA A 1 169 ? -87.009 -3.838 3.798 1.00 44.28 169 ALA A N 1
ATOM 1288 C CA . ALA A 1 169 ? -87.608 -3.106 2.674 1.00 44.28 169 ALA A CA 1
ATOM 1289 C C . ALA A 1 169 ? -86.742 -3.435 1.440 1.00 44.28 169 ALA A C 1
ATOM 1291 O O . ALA A 1 169 ? -85.640 -2.923 1.300 1.00 44.28 169 ALA A O 1
ATOM 1292 N N . LEU A 1 170 ? -86.981 -4.548 0.741 1.00 48.28 170 LEU A N 1
ATOM 1293 C CA . LEU A 1 170 ? -87.863 -4.674 -0.430 1.00 48.28 170 LEU A CA 1
ATOM 1294 C C . LEU A 1 170 ? -87.706 -3.554 -1.473 1.00 48.28 170 LEU A C 1
ATOM 1296 O O . LEU A 1 170 ? -88.036 -2.401 -1.225 1.00 48.28 170 LEU A O 1
ATOM 1300 N N . GLY A 1 171 ? -87.305 -3.974 -2.677 1.00 40.66 171 GLY A N 1
ATOM 1301 C CA . GLY A 1 171 ? -87.199 -3.168 -3.895 1.00 40.66 171 GLY A CA 1
ATOM 1302 C C . GLY A 1 171 ? -85.733 -2.892 -4.238 1.00 40.66 171 GLY A C 1
ATOM 1303 O O . GLY A 1 171 ? -85.001 -2.362 -3.426 1.00 40.66 171 GLY A O 1
ATOM 1304 N N . SER A 1 172 ? -85.189 -3.204 -5.406 1.00 52.09 172 SER A N 1
ATOM 1305 C CA . SER A 1 172 ? -85.810 -3.590 -6.658 1.00 52.09 172 SER A CA 1
ATOM 1306 C C . SER A 1 172 ? -84.700 -4.023 -7.630 1.00 52.09 172 SER A C 1
ATOM 1308 O O . SER A 1 172 ? -83.654 -3.393 -7.693 1.00 52.09 172 SER A O 1
ATOM 1310 N N . VAL A 1 173 ? -84.983 -5.093 -8.375 1.00 51.44 173 VAL A N 1
ATOM 1311 C CA . VAL A 1 173 ? -84.590 -5.383 -9.771 1.00 51.44 173 VAL A CA 1
ATOM 1312 C C . VAL A 1 173 ? -83.087 -5.409 -10.166 1.00 51.44 173 VAL A C 1
ATOM 1314 O O . VAL A 1 173 ? -82.400 -4.406 -10.294 1.00 51.44 173 VAL A O 1
ATOM 1317 N N . ARG A 1 174 ? -82.647 -6.646 -10.453 1.00 46.03 174 ARG A N 1
ATOM 1318 C CA . ARG A 1 174 ? -81.598 -7.148 -11.383 1.00 46.03 174 ARG A CA 1
ATOM 1319 C C . ARG A 1 174 ? -81.543 -6.424 -12.771 1.00 46.03 174 ARG A C 1
ATOM 1321 O O . ARG A 1 174 ? -82.447 -5.664 -13.071 1.00 46.03 174 ARG A O 1
ATOM 1328 N N . PRO A 1 175 ? -80.745 -6.873 -13.767 1.00 58.38 175 PRO A N 1
ATOM 1329 C CA . PRO A 1 175 ? -79.308 -7.186 -13.840 1.00 58.38 175 PRO A CA 1
ATOM 1330 C C . PRO A 1 175 ? -78.688 -6.611 -15.159 1.00 58.38 175 PRO A C 1
ATOM 1332 O O . PRO A 1 175 ? -79.295 -5.763 -15.799 1.00 58.38 175 PRO A O 1
ATOM 1335 N N . ALA A 1 176 ? -77.565 -7.204 -15.611 1.00 46.19 176 ALA A N 1
ATOM 1336 C CA . ALA A 1 176 ? -76.970 -7.168 -16.968 1.00 46.19 176 ALA A CA 1
ATOM 1337 C C . ALA A 1 176 ? -76.116 -5.917 -17.289 1.00 46.19 176 ALA A C 1
ATOM 1339 O O . ALA A 1 176 ? -76.494 -4.806 -16.964 1.00 46.19 176 ALA A O 1
ATOM 1340 N N . THR A 1 177 ? -74.926 -5.984 -17.895 1.00 48.78 177 THR A N 1
ATOM 1341 C CA . THR A 1 177 ? -74.256 -7.028 -18.694 1.00 48.78 177 THR A CA 1
ATOM 1342 C C . THR A 1 177 ? -72.761 -6.680 -18.810 1.00 48.78 177 THR A C 1
ATOM 1344 O O . THR A 1 177 ? -72.397 -5.508 -18.789 1.00 48.78 177 THR A O 1
ATOM 1347 N N . SER A 1 178 ? -71.917 -7.708 -18.934 1.00 45.88 178 SER A N 1
ATOM 1348 C CA . SER A 1 178 ? -70.484 -7.705 -19.311 1.00 45.88 178 SER A CA 1
ATOM 1349 C C . SER A 1 178 ? -70.231 -7.067 -20.712 1.00 45.88 178 SER A C 1
ATOM 1351 O O . SER A 1 178 ? -71.202 -6.583 -21.291 1.00 45.88 178 SER A O 1
ATOM 1353 N N . PRO A 1 179 ? -69.040 -7.143 -21.371 1.00 59.09 179 PRO A N 1
ATOM 1354 C CA . PRO A 1 179 ? -67.721 -7.671 -20.978 1.00 59.09 179 PRO A CA 1
ATOM 1355 C C . PRO A 1 179 ? -66.486 -6.837 -21.440 1.00 59.09 179 PRO A C 1
ATOM 1357 O O . PRO A 1 179 ? -66.562 -5.920 -22.249 1.00 59.09 179 PRO A O 1
ATOM 1360 N N . LEU A 1 180 ? -65.324 -7.229 -20.901 1.00 51.47 180 LEU A N 1
ATOM 1361 C CA . LEU A 1 180 ? -64.059 -7.555 -21.586 1.00 51.47 180 LEU A CA 1
ATOM 1362 C C . LEU A 1 180 ? -63.737 -6.875 -22.942 1.00 51.47 180 LEU A C 1
ATOM 1364 O O . LEU A 1 180 ? -64.397 -7.099 -23.954 1.00 51.47 180 LEU A O 1
ATOM 1368 N N . SER A 1 181 ? -62.588 -6.199 -23.010 1.00 51.22 181 SER A N 1
ATOM 1369 C CA . SER A 1 181 ? -61.798 -6.109 -24.246 1.00 51.22 181 SER A CA 1
ATOM 1370 C C . SER A 1 181 ? -60.309 -6.233 -23.944 1.00 51.22 181 SER A C 1
ATOM 1372 O O . SER A 1 181 ? -59.608 -5.299 -23.572 1.00 51.22 181 SER A O 1
ATOM 1374 N N . GLU A 1 182 ? -59.889 -7.477 -24.102 1.00 52.41 182 GLU A N 1
ATOM 1375 C CA . GLU A 1 182 ? -58.566 -7.978 -24.424 1.00 52.41 182 GLU A CA 1
ATOM 1376 C C . GLU A 1 182 ? -58.134 -7.526 -25.836 1.00 52.41 182 GLU A C 1
ATOM 1378 O O . GLU A 1 182 ? -58.898 -7.672 -26.787 1.00 52.41 182 GLU A O 1
ATOM 1383 N N . ARG A 1 183 ? -56.897 -7.030 -25.983 1.00 49.16 183 ARG A N 1
ATOM 1384 C CA . ARG A 1 183 ? -56.031 -7.133 -27.184 1.00 49.16 183 ARG A CA 1
ATOM 1385 C C . ARG A 1 183 ? -54.586 -6.992 -26.681 1.00 49.16 183 ARG A C 1
ATOM 1387 O O . ARG A 1 183 ? -54.218 -5.921 -26.223 1.00 49.16 183 ARG A O 1
ATOM 1394 N N . VAL A 1 184 ? -53.789 -8.040 -26.462 1.00 54.94 184 VAL A N 1
ATOM 1395 C CA . VAL A 1 184 ? -53.161 -9.016 -27.381 1.00 54.94 184 VAL A CA 1
ATOM 1396 C C . VAL A 1 184 ? -52.304 -8.381 -28.486 1.00 54.94 184 VAL A C 1
ATOM 1398 O O . VAL A 1 184 ? -52.814 -7.943 -29.509 1.00 54.94 184 VAL A O 1
ATOM 1401 N N . ARG A 1 185 ? -50.988 -8.449 -28.215 1.00 54.12 185 ARG A N 1
ATOM 1402 C CA . ARG A 1 185 ? -49.823 -8.809 -29.056 1.00 54.12 185 ARG A CA 1
ATOM 1403 C C . ARG A 1 185 ? -49.609 -8.113 -30.408 1.00 54.12 185 ARG A C 1
ATOM 1405 O O . ARG A 1 185 ? -50.408 -8.271 -31.326 1.00 54.12 185 ARG A O 1
ATOM 1412 N N . ARG A 1 186 ? -48.377 -7.635 -30.609 1.00 58.53 186 ARG A N 1
ATOM 1413 C CA . ARG A 1 186 ? -47.299 -8.405 -31.265 1.00 58.53 186 ARG A CA 1
ATOM 1414 C C . ARG A 1 186 ? -45.941 -8.000 -30.715 1.00 58.53 186 ARG A C 1
ATOM 1416 O O . ARG A 1 186 ? -45.822 -6.827 -30.315 1.00 58.53 186 ARG A O 1
#

Foldseek 3Di:
DDDDPPPPPPPPLVVLLVVLVVVLVCVLVVNLDDPPPHAALDCVNPPVSSVVSLVSNVVSLVSLLVVLVVVLVVCCVVPPDQDPVSLVVSLVVSVVSCVSLLCVLPDPSYDVVSSVVSVVVVVVSSVVSSVVSVVSNVCVVCVPPPPPPCPDPDPDDDDDDDDDDDDDDDDDDDDDDDDDDDDDDD

Organism: NCBI:txid663602

Radius of gyration: 35.58 Å; Cα contacts (8 Å, |Δi|>4): 102; chains: 1; bounding box: 133×32×58 Å

Secondary structure (DSSP, 8-state):
------------HHHHHHHHHHHHHHHHTT----STTSPP-SGGG-HHHHHHHHHHHHHHHHHHHHHHHHHHHHHHHHS---SHHHHHHHHHHHGGGGHHHHHHHT-TTS-HHHHHHHHHHHHHHHHHHHHHHHHHHHHHHS-----------PPP------------------------------